Protein AF-A0AAD7F506-F1 (afdb_monomer_lite)

pLDDT: mean 88.26, std 11.54, range [37.53, 98.19]

Sequence (215 aa):
MLFTEAYPLMASRAGFGRPRMIEAAEARATAIHILKRLLTDPSFGAILAPIPIDRMNILRGNFKCCAVNCVLAFFGFADLTPDKVKTRVEELLKDHRYIFPTTAGRLHLEQPFRHGSIRFVIKEEVFSNTSFVTQNIDRFPVRLPEKPTERELPDPMVALGATAVYASLVEYRMTGRRQNIPFTEDAYEDIYRNHIATLEQTRKNARKPHAPHSA

Secondary structure (DSSP, 8-state):
-TTT-SS---S-HHHHHHHHHHHHHHT-GGGHHHHHHHHH-HHHHHHHTHHHHHHHHHHHHHHHHHHHHHHHHHTT-TTS-HHHHHHHHHHHHGGGGGGS-EETTEE-TTSTT--HHHHHHHIIIIISSHHHHHHTGGGSPB--TT-TT-BPPPHHHHHHHHHHHHHHHHHHHTTSS-------HHHHHHHHHHHHHHHHHHHHHHTS-------

Foldseek 3Di:
DLLPALQDPPPDLLVPQLVVQLVVLVVDPVSVVVNVCSVPPVVSSVVRSCVVVVVSLVLLVLLLVLLLVCLCPLQVLPPDDLVRLQVSLVVCLVVVQVQFDADPNDTDPLRGNPRPSLVRSLCVSQVVDVVNCVVCVVSQDDPPPVCSVPGHRRQSSSLSNSLSNNVSSVLSNPGSDGDDDDPDSVVRVVSSVVSSVVVVVSVVVVPDPPPPPDD

Structure (mmCIF, N/CA/C/O backbone):
data_AF-A0AAD7F506-F1
#
_entry.id   AF-A0AAD7F506-F1
#
loop_
_atom_site.group_PDB
_atom_site.id
_atom_site.type_symbol
_atom_site.label_atom_id
_atom_site.label_alt_id
_atom_site.label_comp_id
_atom_site.label_asym_id
_atom_site.label_entity_id
_atom_site.label_seq_id
_atom_site.pdbx_PDB_ins_code
_atom_site.Cartn_x
_atom_site.Cartn_y
_atom_site.Cartn_z
_atom_site.occupancy
_atom_site.B_iso_or_equiv
_atom_site.auth_seq_id
_atom_site.auth_comp_id
_atom_site.auth_asym_id
_atom_site.auth_atom_id
_atom_site.pdbx_PDB_model_num
ATOM 1 N N . MET A 1 1 ? 6.995 -4.506 -9.999 1.00 74.94 1 MET A N 1
ATOM 2 C CA . MET A 1 1 ? 6.576 -3.450 -9.054 1.00 74.94 1 MET A CA 1
ATOM 3 C C . MET A 1 1 ? 5.505 -4.017 -8.136 1.00 74.94 1 MET A C 1
ATOM 5 O O . MET A 1 1 ? 5.891 -4.655 -7.176 1.00 74.94 1 MET A O 1
ATOM 9 N N . LEU A 1 2 ? 4.212 -3.996 -8.484 1.00 80.75 2 LEU A N 1
ATOM 10 C CA . LEU A 1 2 ? 3.141 -4.496 -7.598 1.00 80.75 2 LEU A CA 1
ATOM 11 C C . LEU A 1 2 ? 3.291 -5.963 -7.117 1.00 80.75 2 LEU A C 1
ATOM 13 O O . LEU A 1 2 ? 2.850 -6.302 -6.028 1.00 80.75 2 LEU A O 1
ATOM 17 N N . PHE A 1 3 ? 3.937 -6.825 -7.906 1.00 83.00 3 PHE A N 1
ATOM 18 C CA . PHE A 1 3 ? 4.187 -8.233 -7.559 1.00 83.00 3 PHE A CA 1
ATOM 19 C C . PHE A 1 3 ? 5.511 -8.487 -6.825 1.00 83.00 3 PHE A C 1
ATOM 21 O O . PHE A 1 3 ? 5.718 -9.580 -6.314 1.00 83.00 3 PHE A O 1
ATOM 28 N N . THR A 1 4 ? 6.436 -7.525 -6.840 1.00 81.31 4 THR A N 1
ATOM 29 C CA . THR A 1 4 ? 7.848 -7.754 -6.482 1.00 81.31 4 THR A CA 1
ATOM 30 C C . THR A 1 4 ? 8.337 -6.797 -5.406 1.00 81.31 4 THR A C 1
ATOM 32 O O . THR A 1 4 ? 8.955 -7.229 -4.449 1.00 81.31 4 THR A O 1
ATOM 35 N N . GLU A 1 5 ? 8.081 -5.502 -5.583 1.00 83.75 5 GLU A N 1
ATOM 36 C CA . GLU A 1 5 ? 8.489 -4.440 -4.672 1.00 83.75 5 GLU A CA 1
ATOM 37 C C . GLU A 1 5 ? 7.718 -3.157 -5.018 1.00 83.75 5 GLU A C 1
ATOM 39 O O . GLU A 1 5 ? 7.761 -2.698 -6.170 1.00 83.75 5 GLU A O 1
ATOM 44 N N . ALA A 1 6 ? 7.003 -2.603 -4.037 1.00 83.50 6 ALA A N 1
ATOM 45 C CA . ALA A 1 6 ? 6.259 -1.352 -4.151 1.00 83.50 6 ALA A CA 1
ATOM 46 C C . ALA A 1 6 ? 7.007 -0.153 -3.547 1.00 83.50 6 ALA A C 1
ATOM 48 O O . ALA A 1 6 ? 6.600 0.973 -3.814 1.00 83.50 6 ALA A O 1
ATOM 49 N N . TYR A 1 7 ? 8.081 -0.378 -2.780 1.00 82.44 7 TYR A N 1
ATOM 50 C CA . TYR A 1 7 ? 9.007 0.631 -2.244 1.00 82.44 7 TYR A CA 1
ATOM 51 C C . TYR A 1 7 ? 10.446 0.171 -2.484 1.00 82.44 7 TYR A C 1
ATOM 53 O O . TYR A 1 7 ? 11.013 -0.513 -1.644 1.00 82.44 7 TYR A O 1
ATOM 61 N N . PRO A 1 8 ? 11.040 0.391 -3.666 1.00 77.75 8 PRO A N 1
ATOM 62 C CA . PRO A 1 8 ? 12.416 -0.018 -3.916 1.00 77.75 8 PRO A CA 1
ATOM 63 C C . PRO A 1 8 ? 13.400 0.926 -3.218 1.00 77.75 8 PRO A C 1
ATOM 65 O O . PRO A 1 8 ? 13.260 2.136 -3.320 1.00 77.75 8 PRO A O 1
ATOM 68 N N . LEU A 1 9 ? 14.458 0.389 -2.605 1.00 70.44 9 LEU A N 1
ATOM 69 C CA . LEU A 1 9 ? 15.589 1.214 -2.165 1.00 70.44 9 LEU A CA 1
ATOM 70 C C . LEU A 1 9 ? 16.244 1.850 -3.399 1.00 70.44 9 LEU A C 1
ATOM 72 O O . LEU A 1 9 ? 16.868 1.162 -4.213 1.00 70.44 9 LEU A O 1
ATOM 76 N N . MET A 1 10 ? 16.062 3.159 -3.572 1.00 66.31 10 MET A N 1
ATOM 77 C CA . MET A 1 10 ? 16.539 3.880 -4.750 1.00 66.31 10 MET A CA 1
ATOM 78 C C . MET A 1 10 ? 17.816 4.656 -4.426 1.00 66.31 10 MET A C 1
ATOM 80 O O . MET A 1 10 ? 17.758 5.731 -3.845 1.00 66.31 10 MET A O 1
ATOM 84 N N . ALA A 1 11 ? 18.977 4.177 -4.883 1.00 61.22 11 ALA A N 1
ATOM 85 C CA . ALA A 1 11 ? 20.190 5.006 -4.872 1.00 61.22 11 ALA A CA 1
ATOM 86 C C . ALA A 1 11 ? 20.075 6.194 -5.854 1.00 61.22 11 ALA A C 1
ATOM 88 O O . ALA A 1 11 ? 20.629 7.264 -5.627 1.00 61.22 11 ALA A O 1
ATOM 89 N N . SER A 1 12 ? 19.349 6.011 -6.966 1.00 67.56 12 SER A N 1
ATOM 90 C CA . SER A 1 12 ? 18.937 7.082 -7.880 1.00 67.56 12 SER A CA 1
ATOM 91 C C . SER A 1 12 ? 17.775 6.631 -8.771 1.00 67.56 12 SER A C 1
ATOM 93 O O . SER A 1 12 ? 17.589 5.435 -9.019 1.00 67.56 12 SER A O 1
ATOM 95 N N . ARG A 1 13 ? 17.025 7.593 -9.330 1.00 68.31 13 ARG A N 1
ATOM 96 C CA . ARG A 1 13 ? 15.952 7.315 -10.302 1.00 68.31 13 ARG A CA 1
ATOM 97 C C . ARG A 1 13 ? 16.467 6.551 -11.528 1.00 68.31 13 ARG A C 1
ATOM 99 O O . ARG A 1 13 ? 15.886 5.546 -11.931 1.00 68.31 13 ARG A O 1
ATOM 106 N N . ALA A 1 14 ? 17.598 6.987 -12.085 1.00 68.38 14 ALA A N 1
ATOM 107 C CA . ALA A 1 14 ? 18.233 6.335 -13.228 1.00 68.38 14 ALA A CA 1
ATOM 108 C C . ALA A 1 14 ? 18.692 4.900 -12.910 1.00 68.38 14 ALA A C 1
ATOM 110 O O . ALA A 1 14 ? 18.496 3.999 -13.728 1.00 68.38 14 ALA A O 1
ATOM 111 N N . GLY A 1 15 ? 19.242 4.686 -11.707 1.00 73.69 15 GLY A N 1
ATOM 112 C CA . GLY A 1 15 ? 19.756 3.394 -11.248 1.00 73.69 15 GLY A CA 1
ATOM 113 C C . GLY A 1 15 ? 18.690 2.312 -11.071 1.00 73.69 15 GLY A C 1
ATOM 114 O O . GLY A 1 15 ? 19.005 1.134 -11.172 1.00 73.69 15 GLY A O 1
ATOM 115 N N . PHE A 1 16 ? 17.426 2.688 -10.874 1.00 80.50 16 PHE A N 1
ATOM 116 C CA . PHE A 1 16 ? 16.313 1.736 -10.816 1.00 80.50 16 PHE A CA 1
ATOM 117 C C . PHE A 1 16 ? 15.518 1.673 -12.119 1.00 80.50 16 PHE A C 1
ATOM 119 O O . PHE A 1 16 ? 15.190 0.592 -12.602 1.00 80.50 16 PHE A O 1
ATOM 126 N N . GLY A 1 17 ? 15.193 2.829 -12.699 1.00 84.19 17 GLY A N 1
ATOM 127 C CA . GLY A 1 17 ? 14.270 2.915 -13.824 1.00 84.19 17 GLY A CA 1
ATOM 128 C C . GLY A 1 17 ? 14.791 2.239 -15.086 1.00 84.19 17 GLY A C 1
ATOM 129 O O . GLY A 1 17 ? 14.073 1.458 -15.711 1.00 84.19 17 GLY A O 1
ATOM 130 N N . ARG A 1 18 ? 16.057 2.486 -15.444 1.00 87.06 18 ARG A N 1
ATOM 131 C CA . ARG A 1 18 ? 16.653 1.928 -16.666 1.00 87.06 18 ARG A CA 1
ATOM 132 C C . ARG A 1 18 ? 16.746 0.393 -16.624 1.00 87.06 18 ARG A C 1
ATOM 134 O O . ARG A 1 18 ? 16.274 -0.215 -17.584 1.00 87.06 18 ARG A O 1
ATOM 141 N N . PRO A 1 19 ? 17.250 -0.256 -15.553 1.00 88.19 19 PRO A N 1
ATOM 142 C CA . PRO A 1 19 ? 17.228 -1.718 -15.457 1.00 88.19 19 PRO A CA 1
ATOM 143 C C . PRO A 1 19 ? 15.830 -2.326 -15.607 1.00 88.19 19 PRO A C 1
ATOM 145 O O . PRO A 1 19 ? 15.668 -3.311 -16.318 1.00 88.19 19 PRO A O 1
ATOM 148 N N . ARG A 1 20 ? 14.795 -1.710 -15.017 1.00 87.56 20 ARG A N 1
ATOM 149 C CA . ARG A 1 20 ? 13.408 -2.198 -15.148 1.00 87.56 20 ARG A CA 1
ATOM 150 C C . ARG A 1 20 ? 12.855 -2.066 -16.561 1.00 87.56 20 ARG A C 1
ATOM 152 O O . ARG A 1 20 ? 12.081 -2.914 -16.995 1.00 87.56 20 ARG A O 1
ATOM 159 N N . MET A 1 21 ? 13.246 -1.018 -17.280 1.00 89.81 21 MET A N 1
ATOM 160 C CA . MET A 1 21 ? 12.887 -0.858 -18.690 1.00 89.81 21 MET A CA 1
ATOM 161 C C . MET A 1 21 ? 13.587 -1.895 -19.574 1.00 89.81 21 MET A C 1
ATOM 163 O O . MET A 1 21 ? 12.961 -2.397 -20.503 1.00 89.81 21 MET A O 1
ATOM 167 N N . ILE A 1 22 ? 14.847 -2.233 -19.275 1.00 91.44 22 ILE A N 1
ATOM 168 C CA . ILE A 1 22 ? 15.594 -3.293 -19.970 1.00 91.44 22 ILE A CA 1
ATOM 169 C C . ILE A 1 22 ? 14.912 -4.646 -19.744 1.00 91.44 22 ILE A C 1
ATOM 171 O O . ILE A 1 22 ? 14.508 -5.268 -20.719 1.00 91.44 22 ILE A O 1
ATOM 175 N N . GLU A 1 23 ? 14.663 -5.025 -18.486 1.00 89.69 23 GLU A N 1
ATOM 176 C CA . GLU A 1 23 ? 13.965 -6.269 -18.114 1.00 89.69 23 GLU A CA 1
ATOM 177 C C . GLU A 1 23 ? 12.611 -6.395 -18.844 1.00 89.69 23 GLU A C 1
ATOM 179 O O . GLU A 1 23 ? 12.273 -7.429 -19.422 1.00 89.69 23 GLU A O 1
ATOM 184 N N . ALA A 1 24 ? 11.836 -5.306 -18.887 1.00 89.06 24 ALA A N 1
ATOM 185 C CA . ALA A 1 24 ? 10.547 -5.284 -19.574 1.00 89.06 24 ALA A CA 1
ATOM 186 C C . ALA A 1 24 ? 10.658 -5.363 -21.109 1.00 89.06 24 ALA A C 1
ATOM 188 O O . ALA A 1 24 ? 9.728 -5.849 -21.759 1.00 89.06 24 ALA A O 1
ATOM 189 N N . ALA A 1 25 ? 11.740 -4.846 -21.696 1.00 92.19 25 ALA A N 1
ATOM 190 C CA . ALA A 1 25 ? 11.985 -4.908 -23.133 1.00 92.19 25 ALA A CA 1
ATOM 191 C C . ALA A 1 25 ? 12.520 -6.286 -23.557 1.00 92.19 25 ALA A C 1
ATOM 193 O O . ALA A 1 25 ? 12.099 -6.798 -24.588 1.00 92.19 25 ALA A O 1
ATOM 194 N N . GLU A 1 26 ? 13.371 -6.918 -22.747 1.00 92.81 26 GLU A N 1
ATOM 195 C CA . GLU A 1 26 ? 13.858 -8.291 -22.959 1.00 92.81 26 GLU A CA 1
ATOM 196 C C . GLU A 1 26 ? 12.713 -9.307 -22.963 1.00 92.81 26 GLU A C 1
ATOM 198 O O . GLU A 1 26 ? 12.678 -10.207 -23.799 1.00 92.81 26 GLU A O 1
ATOM 203 N N . ALA A 1 27 ? 11.717 -9.110 -22.098 1.00 88.38 27 ALA A N 1
ATOM 204 C CA . ALA A 1 27 ? 10.526 -9.955 -22.040 1.00 88.38 27 ALA A CA 1
ATOM 205 C C . ALA A 1 27 ? 9.582 -9.809 -23.257 1.00 88.38 27 ALA A C 1
ATOM 207 O O . ALA A 1 27 ? 8.547 -10.474 -23.314 1.00 88.38 27 ALA A O 1
ATOM 208 N N . ARG A 1 28 ? 9.877 -8.921 -24.220 1.00 89.12 28 ARG A N 1
ATOM 209 C CA . ARG A 1 28 ? 9.002 -8.616 -25.362 1.00 89.12 28 ARG A CA 1
ATOM 210 C C . ARG A 1 28 ? 9.775 -8.651 -26.674 1.00 89.12 28 ARG A C 1
ATOM 212 O O . ARG A 1 28 ? 10.466 -7.698 -27.018 1.00 89.12 28 ARG A O 1
ATOM 219 N N . ALA A 1 29 ? 9.549 -9.690 -27.477 1.00 87.19 29 ALA A N 1
ATOM 220 C CA . ALA A 1 29 ? 10.200 -9.853 -28.783 1.00 87.19 29 ALA A CA 1
ATOM 221 C C . ALA A 1 29 ? 10.039 -8.629 -29.714 1.00 87.19 29 ALA A C 1
ATOM 223 O O . ALA A 1 29 ? 10.943 -8.288 -30.472 1.00 87.19 29 ALA A O 1
ATOM 224 N N . THR A 1 30 ? 8.913 -7.916 -29.622 1.00 93.31 30 THR A N 1
ATOM 225 C CA . THR A 1 30 ? 8.626 -6.716 -30.425 1.00 93.31 30 THR A CA 1
ATOM 226 C C . THR A 1 30 ? 9.392 -5.465 -29.980 1.00 93.31 30 THR A C 1
ATOM 228 O O . THR A 1 30 ? 9.431 -4.478 -30.711 1.00 93.31 30 THR A O 1
ATOM 231 N N . ALA A 1 31 ? 10.027 -5.476 -28.805 1.00 92.88 31 ALA A N 1
ATOM 232 C CA . ALA A 1 31 ? 10.715 -4.320 -28.234 1.00 92.88 31 ALA A CA 1
ATOM 233 C C . ALA A 1 31 ? 12.216 -4.259 -28.580 1.00 92.88 31 ALA A C 1
ATOM 235 O O . ALA A 1 31 ? 12.941 -3.460 -27.987 1.00 92.88 31 ALA A O 1
ATOM 236 N N . ILE A 1 32 ? 12.698 -5.046 -29.550 1.00 94.56 32 ILE A N 1
ATOM 237 C CA . ILE A 1 32 ? 14.134 -5.186 -29.860 1.00 94.56 32 ILE A CA 1
ATOM 238 C C . ILE A 1 32 ? 14.847 -3.852 -30.144 1.00 94.56 32 ILE A C 1
ATOM 240 O O . ILE A 1 32 ? 15.966 -3.628 -29.681 1.00 94.56 32 ILE A O 1
ATOM 244 N N . HIS A 1 33 ? 14.194 -2.918 -30.842 1.00 94.88 33 HIS A N 1
ATOM 245 C CA . HIS A 1 33 ? 14.767 -1.595 -31.116 1.00 94.88 33 HIS A CA 1
ATOM 246 C C . HIS A 1 33 ? 14.840 -0.717 -29.862 1.00 94.88 33 HIS A C 1
ATOM 248 O O . HIS A 1 33 ? 15.806 0.026 -29.685 1.00 94.88 33 HIS A O 1
ATOM 254 N N . ILE A 1 34 ? 13.843 -0.825 -28.978 1.00 94.06 34 ILE A N 1
ATOM 255 C CA . ILE A 1 34 ? 13.824 -0.124 -27.691 1.00 94.06 34 ILE A CA 1
ATOM 256 C C . ILE A 1 34 ? 14.937 -0.679 -26.804 1.00 94.06 34 ILE A C 1
ATOM 258 O O . ILE A 1 34 ? 15.713 0.102 -26.260 1.00 94.06 34 ILE A O 1
ATOM 262 N N . LEU A 1 35 ? 15.064 -2.007 -26.719 1.00 95.12 35 LEU A N 1
ATOM 263 C CA . LEU A 1 35 ? 16.124 -2.676 -25.969 1.00 95.12 35 LEU A CA 1
ATOM 264 C C . LEU A 1 35 ? 17.507 -2.234 -26.453 1.00 95.12 35 LEU A C 1
ATOM 266 O O . LEU A 1 35 ? 18.326 -1.797 -25.647 1.00 95.12 35 LEU A O 1
ATOM 270 N N . LYS A 1 36 ? 17.740 -2.252 -27.773 1.00 95.50 36 LYS A N 1
ATOM 271 C CA . LYS A 1 36 ? 19.001 -1.784 -28.363 1.00 95.50 36 LYS A CA 1
ATOM 272 C C . LYS A 1 36 ? 19.335 -0.366 -27.900 1.00 95.50 36 LYS A C 1
ATOM 274 O O . LYS A 1 36 ? 20.431 -0.139 -27.399 1.00 95.50 36 LYS A O 1
ATOM 279 N N . ARG A 1 37 ? 18.388 0.574 -27.995 1.00 95.69 37 ARG A N 1
ATOM 280 C CA . ARG A 1 37 ? 18.612 1.960 -27.553 1.00 95.69 37 ARG A CA 1
ATOM 281 C C . ARG A 1 37 ? 18.814 2.079 -26.045 1.00 95.69 37 ARG A C 1
ATOM 283 O O . ARG A 1 37 ? 19.698 2.812 -25.625 1.00 95.69 37 ARG A O 1
ATOM 290 N N . LEU A 1 38 ? 18.057 1.349 -25.227 1.00 93.56 38 LEU A N 1
ATOM 291 C CA . LEU A 1 38 ? 18.245 1.343 -23.771 1.00 93.56 38 LEU A CA 1
ATOM 292 C C . LEU A 1 38 ? 19.654 0.884 -23.371 1.00 93.56 38 LEU A C 1
ATOM 294 O O . LEU A 1 38 ? 20.179 1.363 -22.364 1.00 93.56 38 LEU A O 1
ATOM 298 N N . LEU A 1 39 ? 20.265 -0.017 -24.145 1.00 92.69 39 LEU A N 1
ATOM 299 C CA . LEU A 1 39 ? 21.617 -0.522 -23.910 1.00 92.69 39 LEU A CA 1
ATOM 300 C C . LEU A 1 39 ? 22.703 0.417 -24.455 1.00 92.69 39 LEU A C 1
ATOM 302 O O . LEU A 1 39 ? 23.684 0.652 -23.752 1.00 92.69 39 LEU A O 1
ATOM 306 N N . THR A 1 40 ? 22.527 0.979 -25.657 1.00 95.31 40 THR A N 1
ATOM 307 C CA . THR A 1 40 ? 23.595 1.710 -26.368 1.00 95.31 40 THR A CA 1
ATOM 308 C C . THR A 1 40 ? 23.508 3.236 -26.304 1.00 95.31 40 THR A C 1
ATOM 310 O O . THR A 1 40 ? 24.489 3.896 -26.623 1.00 95.31 40 THR A O 1
ATOM 313 N N . ASP A 1 41 ? 22.361 3.813 -25.940 1.00 94.25 41 ASP A N 1
ATOM 314 C CA . ASP A 1 41 ? 22.120 5.264 -25.894 1.00 94.25 41 ASP A CA 1
ATOM 315 C C . ASP A 1 41 ? 21.821 5.698 -24.442 1.00 94.25 41 ASP A C 1
ATOM 317 O O . ASP A 1 41 ? 20.681 5.584 -23.969 1.00 94.25 41 ASP A O 1
ATOM 321 N N . PRO A 1 42 ? 22.836 6.185 -23.694 1.00 88.06 42 PRO A N 1
ATOM 322 C CA . PRO A 1 42 ? 22.663 6.602 -22.303 1.00 88.06 42 PRO A CA 1
ATOM 323 C C . PRO A 1 42 ? 21.637 7.724 -22.128 1.00 88.06 42 PRO A C 1
ATOM 325 O O . PRO A 1 42 ? 20.926 7.744 -21.123 1.00 88.06 42 PRO A O 1
ATOM 328 N N . SER A 1 43 ? 21.527 8.631 -23.105 1.00 91.50 43 SER A N 1
ATOM 329 C CA . SER A 1 43 ? 20.589 9.757 -23.055 1.00 91.50 43 SER A CA 1
ATOM 330 C C . SER A 1 43 ? 19.142 9.274 -23.149 1.00 91.50 43 SER A C 1
ATOM 332 O O . SER A 1 43 ? 18.295 9.672 -22.349 1.00 91.50 43 SER A O 1
ATOM 334 N N . PHE A 1 44 ? 18.879 8.320 -24.044 1.00 92.38 44 PHE A N 1
ATOM 335 C CA . PHE A 1 44 ? 17.575 7.681 -24.169 1.00 92.38 44 PHE A CA 1
ATOM 336 C C . PHE A 1 44 ? 17.185 6.940 -22.889 1.00 92.38 44 PHE A C 1
ATOM 338 O O . PHE A 1 44 ? 16.071 7.102 -22.391 1.00 92.38 44 PHE A O 1
ATOM 345 N N . GLY A 1 45 ? 18.117 6.177 -22.309 1.00 88.19 45 GLY A N 1
ATOM 346 C CA . GLY A 1 45 ? 17.902 5.508 -21.026 1.00 88.19 45 GLY A CA 1
ATOM 347 C C . GLY A 1 45 ? 17.599 6.487 -19.886 1.00 88.19 45 GLY A C 1
ATOM 348 O O . GLY A 1 45 ? 16.689 6.235 -19.099 1.00 88.19 45 GLY A O 1
ATOM 349 N N . ALA A 1 46 ? 18.316 7.612 -19.816 1.00 87.94 46 ALA A N 1
ATOM 350 C CA . ALA A 1 46 ? 18.117 8.634 -18.791 1.00 87.94 46 ALA A CA 1
ATOM 351 C C . ALA A 1 46 ? 16.745 9.322 -18.897 1.00 87.94 46 ALA A C 1
ATOM 353 O O . ALA A 1 46 ? 16.092 9.518 -17.874 1.00 87.94 46 ALA A O 1
ATOM 354 N N . ILE A 1 47 ? 16.282 9.626 -20.116 1.00 90.69 47 ILE A N 1
ATOM 355 C CA . ILE A 1 47 ? 14.969 10.248 -20.364 1.00 90.69 47 ILE A CA 1
ATOM 356 C C . ILE A 1 47 ? 13.820 9.319 -19.955 1.00 90.69 47 ILE A C 1
ATOM 358 O O . ILE A 1 47 ? 12.815 9.782 -19.420 1.00 90.69 47 ILE A O 1
ATOM 362 N N . LEU A 1 48 ? 13.951 8.011 -20.192 1.00 90.69 48 LEU A N 1
ATOM 363 C CA . LEU A 1 48 ? 12.880 7.049 -19.911 1.00 90.69 48 LEU A CA 1
ATOM 364 C C . LEU A 1 48 ? 12.909 6.484 -18.488 1.00 90.69 48 LEU A C 1
ATOM 366 O O . LEU A 1 48 ? 11.892 5.972 -18.019 1.00 90.69 48 LEU A O 1
ATOM 370 N N . ALA A 1 49 ? 14.041 6.564 -17.786 1.00 87.62 49 ALA A N 1
ATOM 371 C CA . ALA A 1 49 ? 14.181 6.012 -16.441 1.00 87.62 49 ALA A CA 1
ATOM 372 C C . ALA A 1 49 ? 13.154 6.528 -15.406 1.00 87.62 49 ALA A C 1
ATOM 374 O O . ALA A 1 49 ? 12.782 5.748 -14.530 1.00 87.62 49 ALA A O 1
ATOM 375 N N . PRO A 1 50 ? 12.642 7.772 -15.465 1.00 89.31 50 PRO A N 1
ATOM 376 C CA . PRO A 1 50 ? 11.577 8.206 -14.563 1.00 89.31 50 PRO A CA 1
ATOM 377 C C . PRO A 1 50 ? 10.251 7.454 -14.751 1.00 89.31 50 PRO A C 1
ATOM 379 O O . PRO A 1 50 ? 9.524 7.270 -13.781 1.00 89.31 50 PRO A O 1
ATOM 382 N N . ILE A 1 51 ? 9.948 6.945 -15.953 1.00 90.38 51 ILE A N 1
ATOM 383 C CA . ILE A 1 51 ? 8.617 6.406 -16.287 1.00 90.38 51 ILE A CA 1
ATOM 384 C C . ILE A 1 51 ? 8.173 5.268 -15.346 1.00 90.38 51 ILE A C 1
ATOM 386 O O . ILE A 1 51 ? 7.055 5.343 -14.828 1.00 90.38 51 ILE A O 1
ATOM 390 N N . PRO A 1 52 ? 8.978 4.217 -15.073 1.00 87.56 52 PRO A N 1
ATOM 391 C CA . PRO A 1 52 ? 8.592 3.187 -14.105 1.00 87.56 52 PRO A CA 1
ATOM 392 C C . PRO A 1 52 ? 8.319 3.735 -12.701 1.00 87.56 52 PRO A C 1
ATOM 394 O O . PRO A 1 52 ? 7.433 3.238 -12.011 1.00 87.56 52 PRO A O 1
ATOM 397 N N . ILE A 1 53 ? 9.058 4.763 -12.288 1.00 85.88 53 ILE A N 1
ATOM 398 C CA . ILE A 1 53 ? 8.952 5.378 -10.961 1.00 85.88 53 ILE A CA 1
ATOM 399 C C . ILE A 1 53 ? 7.658 6.174 -10.869 1.00 85.88 53 ILE A C 1
ATOM 401 O O . ILE A 1 53 ? 6.880 5.983 -9.940 1.00 85.88 53 ILE A O 1
ATOM 405 N N . ASP A 1 54 ? 7.376 6.995 -11.876 1.00 88.50 54 ASP A N 1
ATOM 406 C CA . ASP A 1 54 ? 6.140 7.770 -11.948 1.00 88.50 54 ASP A CA 1
ATOM 407 C C . ASP A 1 54 ? 4.922 6.840 -11.982 1.00 88.50 54 ASP A C 1
ATOM 409 O O . ASP A 1 54 ? 3.939 7.060 -11.277 1.00 88.50 54 ASP A O 1
ATOM 413 N N . ARG A 1 55 ? 5.013 5.722 -12.717 1.00 88.81 55 ARG A N 1
ATOM 414 C CA . ARG A 1 55 ? 3.987 4.669 -12.696 1.00 88.81 55 ARG A CA 1
ATOM 415 C C . ARG A 1 55 ? 3.812 4.040 -11.316 1.00 88.81 55 ARG A C 1
ATOM 417 O O . ARG A 1 55 ? 2.681 3.738 -10.941 1.00 88.81 55 ARG A O 1
ATOM 424 N N . MET A 1 56 ? 4.891 3.840 -10.563 1.00 88.44 56 MET A N 1
ATOM 425 C CA . MET A 1 56 ? 4.820 3.340 -9.190 1.00 88.44 56 MET A CA 1
ATOM 426 C C . MET A 1 56 ? 4.161 4.354 -8.251 1.00 88.44 56 MET A C 1
ATOM 428 O O . MET A 1 56 ? 3.323 3.972 -7.440 1.00 88.44 56 MET A O 1
ATOM 432 N N . ASN A 1 57 ? 4.474 5.641 -8.397 1.00 88.88 57 ASN A N 1
ATOM 433 C CA . ASN A 1 57 ? 3.851 6.709 -7.619 1.00 88.88 57 ASN A CA 1
ATOM 434 C C . ASN A 1 57 ? 2.352 6.828 -7.907 1.00 88.88 57 ASN A C 1
ATOM 436 O O . ASN A 1 57 ? 1.565 6.934 -6.970 1.00 88.88 57 ASN A O 1
ATOM 440 N N . ILE A 1 58 ? 1.945 6.725 -9.176 1.00 91.31 58 ILE A N 1
ATOM 441 C CA . ILE A 1 58 ? 0.525 6.664 -9.559 1.00 91.31 58 ILE A CA 1
ATOM 442 C C . ILE A 1 58 ? -0.152 5.465 -8.890 1.00 91.31 58 ILE A C 1
ATOM 444 O O . ILE A 1 58 ? -1.199 5.616 -8.272 1.00 91.31 58 ILE A O 1
ATOM 448 N N . LEU A 1 59 ? 0.466 4.284 -8.954 1.00 91.00 59 LEU A N 1
ATOM 449 C CA . LEU A 1 59 ? -0.071 3.073 -8.334 1.00 91.00 59 LEU A CA 1
ATOM 450 C C . LEU A 1 59 ? -0.255 3.230 -6.814 1.00 91.00 59 LEU A C 1
ATOM 452 O O . LEU A 1 59 ? -1.321 2.914 -6.292 1.00 91.00 59 LEU A O 1
ATOM 456 N N . ARG A 1 60 ? 0.758 3.747 -6.106 1.00 93.56 60 ARG A N 1
ATOM 457 C CA . ARG A 1 60 ? 0.671 4.067 -4.669 1.00 93.56 60 ARG A CA 1
ATOM 458 C C . ARG A 1 60 ? -0.470 5.058 -4.401 1.00 93.56 60 ARG A C 1
ATOM 460 O O . ARG A 1 60 ? -1.260 4.853 -3.481 1.00 93.56 60 ARG A O 1
ATOM 467 N N . GLY A 1 61 ? -0.572 6.098 -5.229 1.00 93.50 61 GLY A N 1
ATOM 468 C CA . GLY A 1 61 ? -1.624 7.110 -5.165 1.00 93.50 61 GLY A CA 1
ATOM 469 C C . GLY A 1 61 ? -3.027 6.522 -5.303 1.00 93.50 61 GLY A C 1
ATOM 470 O O . GLY A 1 61 ? -3.892 6.842 -4.494 1.00 93.50 61 GLY A O 1
ATOM 471 N N . ASN A 1 62 ? -3.243 5.605 -6.246 1.00 94.12 62 ASN A N 1
ATOM 472 C CA . ASN A 1 62 ? -4.552 4.984 -6.443 1.00 94.12 62 ASN A CA 1
ATOM 473 C C . ASN A 1 62 ? -4.977 4.141 -5.226 1.00 94.12 62 ASN A C 1
ATOM 475 O O . ASN A 1 62 ? -6.053 4.355 -4.666 1.00 94.12 62 ASN A O 1
ATOM 479 N N . PHE A 1 63 ? -4.078 3.289 -4.711 1.00 96.00 63 PHE A N 1
ATOM 480 C CA . PHE A 1 63 ? -4.302 2.540 -3.464 1.00 96.00 63 PHE A CA 1
ATOM 481 C C . PHE A 1 63 ? -4.687 3.460 -2.303 1.00 96.00 63 PHE A C 1
ATOM 483 O O . PHE A 1 63 ? -5.625 3.180 -1.551 1.00 96.00 63 PHE A O 1
ATOM 490 N N . LYS A 1 64 ? -3.984 4.586 -2.173 1.00 96.19 64 LYS A N 1
ATOM 491 C CA . LYS A 1 64 ? -4.269 5.610 -1.172 1.00 96.19 64 LYS A CA 1
ATOM 492 C C . LYS A 1 64 ? -5.642 6.257 -1.376 1.00 96.19 64 LYS A C 1
ATOM 494 O O . LYS A 1 64 ? -6.381 6.387 -0.400 1.00 96.19 64 LYS A O 1
ATOM 499 N N . CYS A 1 65 ? -6.014 6.610 -2.605 1.00 95.25 65 CYS A N 1
ATOM 500 C CA . CYS A 1 65 ? -7.339 7.140 -2.933 1.00 95.25 65 CYS A CA 1
ATOM 501 C C . CYS A 1 65 ? -8.455 6.159 -2.544 1.00 95.25 65 CYS A C 1
ATOM 503 O O . CYS A 1 65 ? -9.399 6.556 -1.859 1.00 95.25 65 CYS A O 1
ATOM 505 N N . CYS A 1 66 ? -8.322 4.873 -2.885 1.00 95.75 66 CYS A N 1
ATOM 506 C CA . CYS A 1 66 ? -9.271 3.844 -2.457 1.00 95.75 66 CYS A CA 1
ATOM 507 C C . CYS A 1 66 ? -9.350 3.723 -0.930 1.00 95.75 66 CYS A C 1
ATOM 509 O O . CYS A 1 66 ? -10.445 3.653 -0.368 1.00 95.75 66 CYS A O 1
ATOM 511 N N . ALA A 1 67 ? -8.206 3.751 -0.241 1.00 97.12 67 ALA A N 1
ATOM 512 C CA . ALA A 1 67 ? -8.165 3.659 1.213 1.00 97.12 67 ALA A CA 1
ATOM 513 C C . ALA A 1 67 ? -8.887 4.834 1.887 1.00 97.12 67 ALA A C 1
ATOM 515 O O . ALA A 1 67 ? -9.678 4.620 2.805 1.00 97.12 67 ALA A O 1
ATOM 516 N N . VAL A 1 68 ? -8.659 6.068 1.423 1.00 95.06 68 VAL A N 1
ATOM 517 C CA . VAL A 1 68 ? -9.349 7.270 1.929 1.00 95.06 68 VAL A CA 1
ATOM 518 C C . VAL A 1 68 ? -10.869 7.093 1.883 1.00 95.06 68 VAL A C 1
ATOM 520 O O . VAL A 1 68 ? -11.556 7.434 2.845 1.00 95.06 68 VAL A O 1
ATOM 523 N N . ASN A 1 69 ? -11.387 6.511 0.801 1.00 90.50 69 ASN A N 1
ATOM 524 C CA . AS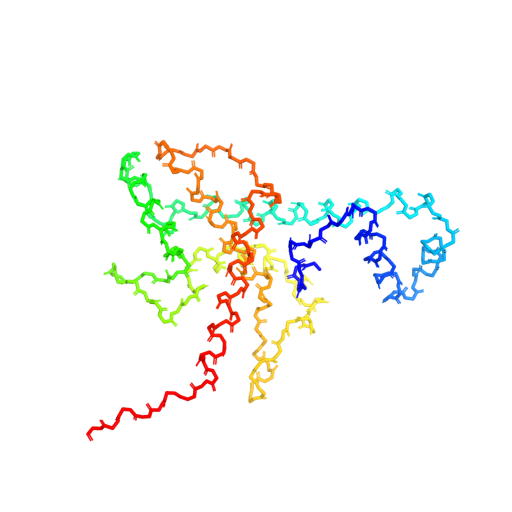N A 1 69 ? -12.825 6.348 0.599 1.00 90.50 69 ASN A CA 1
ATOM 525 C C . ASN A 1 69 ? -13.455 5.295 1.521 1.00 90.50 69 ASN A C 1
ATOM 527 O O . ASN A 1 69 ? -14.660 5.343 1.760 1.00 90.50 69 ASN A O 1
ATOM 531 N N . CYS A 1 70 ? -12.672 4.353 2.058 1.00 93.25 70 CYS A N 1
ATOM 532 C CA . CYS A 1 70 ? -13.216 3.247 2.844 1.00 93.25 70 CYS A CA 1
ATOM 533 C C . CYS A 1 70 ? -12.952 3.349 4.355 1.00 93.25 70 CYS A C 1
ATOM 535 O O . CYS A 1 70 ? -13.699 2.754 5.134 1.00 93.25 70 CYS A O 1
ATOM 537 N N . VAL A 1 71 ? -11.917 4.079 4.805 1.00 94.25 71 VAL A N 1
ATOM 538 C CA . VAL A 1 71 ? -11.538 4.111 6.236 1.00 94.25 71 VAL A CA 1
ATOM 539 C C . VAL A 1 71 ? -12.651 4.636 7.145 1.00 94.25 71 VAL A C 1
ATOM 541 O O . VAL A 1 71 ? -12.858 4.072 8.216 1.00 94.25 71 VAL A O 1
ATOM 544 N N . LEU A 1 72 ? -13.416 5.642 6.707 1.00 91.81 72 LEU A N 1
ATOM 545 C CA . LEU A 1 72 ? -14.544 6.182 7.478 1.00 91.81 72 LEU A CA 1
ATOM 546 C C . LEU A 1 72 ? -15.572 5.095 7.821 1.00 91.81 72 LEU A C 1
ATOM 548 O O . LEU A 1 72 ? -15.991 4.982 8.972 1.00 91.81 72 LEU A O 1
ATOM 552 N N . ALA A 1 73 ? -15.948 4.286 6.827 1.00 92.44 73 ALA A N 1
ATOM 553 C CA . ALA A 1 73 ? -16.953 3.241 6.973 1.00 92.44 73 ALA A CA 1
ATOM 554 C C . ALA A 1 73 ? -16.414 2.041 7.763 1.00 92.44 73 ALA A C 1
ATOM 556 O O . ALA A 1 73 ? -17.036 1.605 8.728 1.00 92.44 73 ALA A O 1
ATOM 557 N N . PHE A 1 74 ? -15.234 1.528 7.401 1.00 94.81 74 PHE A N 1
ATOM 558 C CA . PHE A 1 74 ? -14.684 0.325 8.034 1.00 94.81 74 PHE A CA 1
ATOM 559 C C . PHE A 1 74 ? -14.274 0.524 9.495 1.00 94.81 74 PHE A C 1
ATOM 561 O O . PHE A 1 74 ? -14.291 -0.440 10.257 1.00 94.81 74 PHE A O 1
ATOM 568 N N . PHE A 1 75 ? -13.906 1.744 9.890 1.00 93.56 75 PHE A N 1
ATOM 569 C CA . PHE A 1 75 ? -13.505 2.046 11.265 1.00 93.56 75 PHE A CA 1
ATOM 570 C C . PHE A 1 75 ? -14.572 2.805 12.067 1.00 93.56 75 PHE A C 1
ATOM 572 O O . PHE A 1 75 ? -14.331 3.125 13.231 1.00 93.56 75 PHE A O 1
ATOM 579 N N . GLY A 1 76 ? -15.756 3.034 11.481 1.00 90.75 76 GLY A N 1
ATOM 580 C CA . GLY A 1 76 ? -16.925 3.576 12.178 1.00 90.75 76 G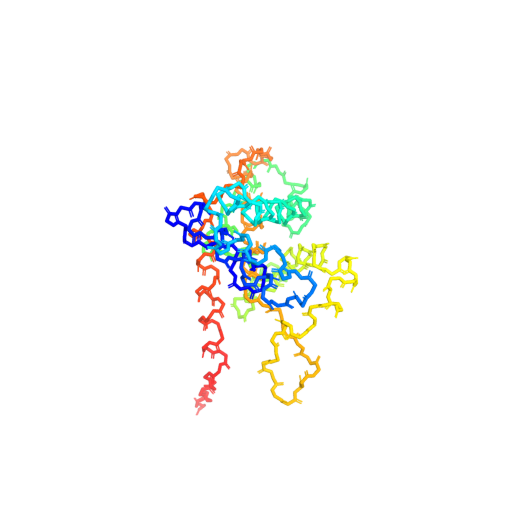LY A CA 1
ATOM 581 C C . GLY A 1 76 ? -16.764 5.029 12.618 1.00 90.75 76 GLY A C 1
ATOM 582 O O . GLY A 1 76 ? -17.139 5.375 13.732 1.00 90.75 76 GLY A O 1
ATOM 583 N N . PHE A 1 77 ? -16.174 5.879 11.776 1.00 91.50 77 PHE A N 1
ATOM 584 C CA . PHE A 1 77 ? -15.905 7.281 12.122 1.00 91.50 77 PHE A CA 1
ATOM 585 C C . PHE A 1 77 ? -17.106 8.211 11.913 1.00 91.50 77 PHE A C 1
ATOM 587 O O . PHE A 1 77 ? -17.098 9.313 12.452 1.00 91.50 77 PHE A O 1
ATOM 594 N N . ALA A 1 78 ? -18.114 7.794 11.137 1.00 86.44 78 ALA A N 1
ATOM 595 C CA . ALA A 1 78 ? -19.217 8.656 10.699 1.00 86.44 78 ALA A CA 1
ATOM 596 C C . ALA A 1 78 ? -19.998 9.299 11.860 1.00 86.44 78 ALA A C 1
ATOM 598 O O . ALA A 1 78 ? -20.297 10.488 11.802 1.00 86.44 78 ALA A O 1
ATOM 599 N N . ASP A 1 79 ? -20.249 8.541 12.930 1.00 89.00 79 ASP A N 1
ATOM 600 C CA . ASP A 1 79 ? -21.065 8.982 14.071 1.00 89.00 79 ASP A CA 1
ATOM 601 C C . ASP A 1 79 ? -20.222 9.454 15.271 1.00 89.00 79 ASP A C 1
ATOM 603 O O . ASP A 1 79 ? -20.728 9.653 16.379 1.00 89.00 79 ASP A O 1
ATOM 607 N N . LEU A 1 80 ? -18.907 9.602 15.085 1.00 93.94 80 LEU A N 1
ATOM 608 C CA . LEU A 1 80 ? -17.985 9.982 16.149 1.00 93.94 80 LEU A CA 1
ATOM 609 C C . LEU A 1 80 ? -17.690 11.481 16.124 1.00 93.94 80 LEU A C 1
ATOM 611 O O . LEU A 1 80 ? -17.510 12.100 15.077 1.00 93.94 80 LEU A O 1
ATOM 615 N N . THR A 1 81 ? -17.560 12.068 17.315 1.00 96.38 81 THR A N 1
ATOM 616 C CA . THR A 1 81 ? -16.989 13.411 17.445 1.00 96.38 81 THR A CA 1
ATOM 617 C C . THR A 1 81 ? -15.512 13.390 17.033 1.00 96.38 81 THR A C 1
ATOM 619 O O . THR A 1 81 ? -14.860 12.351 17.178 1.00 96.38 81 THR A O 1
ATOM 622 N N . PRO A 1 82 ? -14.936 14.520 16.579 1.00 96.25 82 PRO A N 1
ATOM 623 C CA . PRO A 1 82 ? -13.525 14.573 16.196 1.00 96.25 82 PRO A CA 1
ATOM 624 C C . PRO A 1 82 ? -12.577 14.023 17.273 1.00 96.25 82 PRO A C 1
ATOM 626 O O . PRO A 1 82 ? -11.696 13.229 16.960 1.00 96.25 82 PRO A O 1
ATOM 629 N N . ASP A 1 83 ? -12.805 14.335 18.550 1.00 96.94 83 ASP A N 1
ATOM 630 C CA . ASP A 1 83 ? -11.970 13.813 19.641 1.00 96.94 83 ASP A CA 1
ATOM 631 C C . ASP A 1 83 ? -12.041 12.285 19.760 1.00 96.94 83 ASP A C 1
ATOM 633 O O . ASP A 1 83 ? -11.014 11.627 19.911 1.00 96.94 83 ASP A O 1
ATOM 637 N N . LYS A 1 84 ? -13.234 11.694 19.598 1.00 96.69 84 LYS A N 1
ATOM 638 C CA . LYS A 1 84 ? -13.394 10.232 19.578 1.00 96.69 84 LYS A CA 1
ATOM 639 C C . LYS A 1 84 ? -12.720 9.603 18.361 1.00 96.69 84 LYS A C 1
ATOM 641 O O . LYS A 1 84 ? -12.139 8.527 18.488 1.00 96.69 84 LYS A O 1
ATOM 646 N N . VAL A 1 85 ? -12.756 10.266 17.201 1.00 97.19 85 VAL A N 1
ATOM 647 C CA . VAL A 1 85 ? -12.022 9.819 16.007 1.00 97.19 85 VAL A CA 1
ATOM 648 C C . VAL A 1 85 ? -10.518 9.819 16.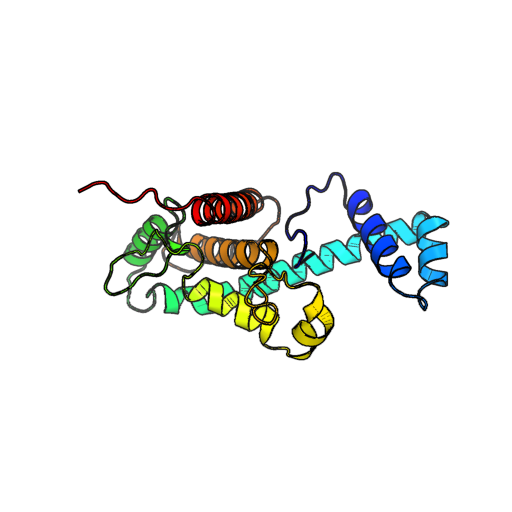275 1.00 97.19 85 VAL A C 1
ATOM 650 O O . VAL A 1 85 ? -9.863 8.832 15.951 1.00 97.19 85 VAL A O 1
ATOM 653 N N . LYS A 1 86 ? -9.965 10.862 16.910 1.00 96.81 86 LYS A N 1
ATOM 654 C CA . LYS A 1 86 ? -8.533 10.915 17.261 1.00 96.81 86 LYS A CA 1
ATOM 655 C C . LYS A 1 86 ? -8.127 9.740 18.138 1.00 96.81 86 LYS A C 1
ATOM 657 O O . LYS A 1 86 ? -7.233 8.991 17.755 1.00 96.81 86 LYS A O 1
ATOM 662 N N . THR A 1 87 ? -8.830 9.540 19.254 1.00 96.50 87 THR A N 1
ATOM 663 C CA . THR A 1 87 ? -8.565 8.423 20.171 1.00 96.50 87 THR A CA 1
ATOM 664 C C . THR A 1 87 ? -8.632 7.093 19.433 1.00 96.50 87 THR A C 1
ATOM 666 O O . THR A 1 87 ? -7.734 6.261 19.545 1.00 96.50 87 THR A O 1
ATOM 669 N N . ARG A 1 88 ? -9.663 6.907 18.601 1.00 95.62 88 ARG A N 1
ATOM 670 C CA . ARG A 1 88 ? -9.836 5.672 17.840 1.00 95.62 88 ARG A CA 1
ATOM 671 C C . ARG A 1 88 ? -8.712 5.441 16.832 1.00 95.62 88 ARG A C 1
ATOM 673 O O . ARG A 1 88 ? -8.238 4.319 16.692 1.00 95.62 88 ARG A O 1
ATOM 680 N N . VAL A 1 89 ? -8.282 6.481 16.126 1.00 97.19 89 VAL A N 1
ATOM 681 C CA . VAL A 1 89 ? -7.165 6.415 15.176 1.00 97.19 89 VAL A CA 1
ATOM 682 C C . VAL A 1 89 ? -5.867 6.071 15.897 1.00 97.19 89 VAL A C 1
ATOM 684 O O . VAL A 1 89 ? -5.136 5.202 15.434 1.00 97.19 89 VAL A O 1
ATOM 687 N N . GLU A 1 90 ? -5.586 6.686 17.044 1.00 97.00 90 GLU A N 1
ATOM 688 C CA . GLU A 1 90 ? -4.398 6.367 17.841 1.00 97.00 90 GLU A CA 1
ATOM 689 C C . GLU A 1 90 ? -4.399 4.906 18.307 1.00 97.00 90 GLU A C 1
ATOM 691 O O . GLU A 1 90 ? -3.386 4.223 18.167 1.00 97.00 90 GLU A O 1
ATOM 696 N N . GLU A 1 91 ? -5.543 4.388 18.764 1.00 95.44 91 GLU A N 1
ATOM 697 C CA . GLU A 1 91 ? -5.702 2.971 19.112 1.00 95.44 91 GLU A CA 1
ATOM 698 C C . GLU A 1 91 ? -5.457 2.032 17.928 1.00 95.44 91 GLU A C 1
ATOM 700 O O . GLU A 1 91 ? -4.882 0.960 18.107 1.00 95.44 91 GLU A O 1
ATOM 705 N N . LEU A 1 92 ? -5.932 2.402 16.736 1.00 96.56 92 LEU A N 1
ATOM 706 C CA . LEU A 1 92 ? -5.800 1.607 15.516 1.00 96.56 92 LEU A CA 1
ATOM 707 C C . LEU A 1 92 ? -4.363 1.601 14.983 1.00 96.56 92 LEU A C 1
ATOM 709 O O . LEU A 1 92 ? -3.898 0.575 14.485 1.00 96.56 92 LEU A O 1
ATOM 713 N N . LEU A 1 93 ? -3.675 2.741 15.063 1.00 96.81 93 LEU A N 1
ATOM 714 C CA . LEU A 1 93 ? -2.290 2.892 14.618 1.00 96.81 93 LEU A CA 1
ATOM 715 C C . LEU A 1 93 ? -1.304 2.256 15.601 1.00 96.81 93 LEU A C 1
ATOM 717 O O . LEU A 1 93 ? -0.281 1.721 15.168 1.00 96.81 93 LEU A O 1
ATOM 721 N N . LYS A 1 94 ? -1.616 2.275 16.902 1.00 95.31 94 LYS A N 1
ATOM 722 C CA . LYS A 1 94 ? -0.826 1.594 17.929 1.00 95.31 94 LYS A CA 1
ATOM 723 C C . LYS A 1 94 ? -0.714 0.109 17.594 1.00 95.31 94 LYS A C 1
ATOM 725 O O . LYS A 1 94 ? -1.721 -0.549 17.338 1.00 95.31 94 LYS A O 1
ATOM 730 N N . ASP A 1 95 ? 0.517 -0.398 17.574 1.00 92.62 95 ASP A N 1
ATOM 731 C CA . ASP A 1 95 ? 0.850 -1.797 17.276 1.00 92.62 95 ASP A CA 1
ATOM 732 C C . ASP A 1 95 ? 0.210 -2.320 15.971 1.00 92.62 95 ASP A C 1
ATOM 734 O O . ASP A 1 95 ? -0.066 -3.509 15.825 1.00 92.62 95 ASP A O 1
ATOM 738 N N . HIS A 1 96 ? -0.066 -1.417 15.019 1.00 95.25 96 HIS A N 1
ATOM 739 C CA . HIS A 1 96 ? -0.714 -1.709 13.738 1.00 95.25 96 HIS A CA 1
ATOM 740 C C . HIS A 1 96 ? -2.058 -2.455 13.855 1.00 95.25 96 HIS A C 1
ATOM 742 O O . HIS A 1 96 ? -2.423 -3.216 12.959 1.00 95.25 96 HIS A O 1
ATOM 748 N N . ARG A 1 97 ? -2.837 -2.230 14.923 1.00 95.75 97 ARG A N 1
ATOM 749 C CA . ARG A 1 97 ? -4.105 -2.945 15.184 1.00 95.75 97 ARG A CA 1
ATOM 750 C C . ARG A 1 97 ? -5.114 -2.879 14.034 1.00 95.75 97 ARG A C 1
ATOM 752 O O . ARG A 1 97 ? -5.917 -3.794 13.870 1.00 95.75 97 ARG A O 1
ATOM 759 N N . TYR A 1 98 ? -5.043 -1.842 13.206 1.00 96.69 98 TYR A N 1
ATOM 760 C CA . TYR A 1 98 ? -5.891 -1.651 12.031 1.00 96.69 98 TYR A CA 1
ATOM 761 C C . TYR A 1 98 ? -5.803 -2.768 10.967 1.00 96.69 98 TYR A C 1
ATOM 763 O O . TYR A 1 98 ? -6.695 -2.861 10.122 1.00 96.69 98 TYR A O 1
ATOM 771 N N . ILE A 1 99 ? -4.754 -3.606 10.970 1.00 97.19 99 ILE A N 1
ATOM 772 C CA . ILE A 1 99 ? -4.610 -4.708 9.999 1.00 97.19 99 ILE A CA 1
ATOM 773 C C . ILE A 1 99 ? -5.438 -5.946 10.367 1.00 97.19 99 ILE A C 1
ATOM 775 O O . ILE A 1 99 ? -5.660 -6.810 9.514 1.00 97.19 99 ILE A O 1
ATOM 779 N N . PHE A 1 100 ? -5.879 -6.055 11.622 1.00 96.12 100 PHE A N 1
ATOM 780 C CA . PHE A 1 100 ? -6.580 -7.228 12.139 1.00 96.12 100 PHE A CA 1
ATOM 781 C C . PHE A 1 100 ? -8.096 -7.035 12.064 1.00 96.12 100 PHE A C 1
ATOM 783 O O . PHE A 1 100 ? -8.595 -5.952 12.380 1.00 96.12 100 PHE A O 1
ATOM 790 N N . PRO A 1 101 ? -8.865 -8.065 11.677 1.00 94.31 101 PRO A N 1
ATOM 791 C CA . PRO A 1 101 ? -10.313 -7.976 11.682 1.00 94.31 101 PRO A CA 1
ATOM 792 C C . PRO A 1 101 ? -10.837 -7.830 13.113 1.00 94.31 101 PRO A C 1
ATOM 794 O O . PRO A 1 101 ? -10.304 -8.410 14.061 1.00 94.31 101 PRO A O 1
ATOM 797 N N . THR A 1 102 ? -11.909 -7.051 13.252 1.00 89.56 102 THR A N 1
ATOM 798 C CA . THR A 1 102 ? -12.632 -6.879 14.513 1.00 89.56 102 THR A CA 1
ATOM 799 C C . THR A 1 102 ? -14.039 -7.444 14.359 1.00 89.56 102 THR A C 1
ATOM 801 O O . THR A 1 102 ? -14.747 -7.089 13.419 1.00 89.56 102 THR A O 1
ATOM 804 N N . THR A 1 103 ? -14.468 -8.307 15.277 1.00 87.50 103 THR A N 1
ATOM 805 C CA . THR A 1 103 ? -15.840 -8.838 15.318 1.00 87.50 103 THR A CA 1
ATOM 806 C C . THR A 1 103 ? -16.395 -8.653 16.719 1.00 87.50 103 THR A C 1
ATOM 808 O O . THR A 1 103 ? -15.759 -9.069 17.682 1.00 87.50 103 THR A O 1
ATOM 811 N N . ALA A 1 104 ? -17.559 -8.005 16.843 1.00 84.25 104 ALA A N 1
ATOM 812 C CA . ALA A 1 104 ? -18.185 -7.700 18.136 1.00 84.25 104 ALA A CA 1
ATOM 813 C C . ALA A 1 104 ? -17.218 -7.037 19.149 1.00 84.25 104 ALA A C 1
ATOM 815 O O . ALA A 1 104 ? -17.203 -7.368 20.329 1.00 84.25 104 ALA A O 1
ATOM 816 N N . GLY A 1 105 ? -16.350 -6.136 18.670 1.00 82.25 105 GLY A N 1
ATOM 817 C CA . GLY A 1 105 ? -15.351 -5.439 19.493 1.00 82.25 105 GLY A CA 1
ATOM 818 C C . GLY A 1 105 ? -14.089 -6.247 19.824 1.00 82.25 105 GLY A C 1
ATOM 819 O O . GLY A 1 105 ? -13.118 -5.671 20.314 1.00 82.25 105 GLY A O 1
ATOM 820 N N . ARG A 1 106 ? -14.047 -7.547 19.511 1.00 88.19 106 ARG A N 1
ATOM 821 C CA . ARG A 1 106 ? -12.861 -8.390 19.695 1.00 88.19 106 ARG A CA 1
ATOM 822 C C . ARG A 1 106 ? -11.950 -8.325 18.475 1.00 88.19 106 ARG A C 1
ATOM 824 O O . ARG A 1 106 ? -12.398 -8.542 17.350 1.00 88.19 106 ARG A O 1
ATOM 831 N N . LEU A 1 107 ? -10.670 -8.064 18.724 1.00 91.62 107 LEU A N 1
ATOM 832 C CA . LEU A 1 107 ? -9.614 -8.085 17.717 1.00 91.62 107 LEU A CA 1
ATOM 833 C C . LEU A 1 107 ? -9.077 -9.512 17.545 1.00 91.62 107 LEU A C 1
ATOM 835 O O . LEU A 1 107 ? -8.731 -10.161 18.533 1.00 91.62 107 LEU A O 1
ATOM 839 N N . HIS A 1 108 ? -8.978 -9.973 16.303 1.00 92.12 108 HIS A N 1
ATOM 840 C CA . HIS A 1 108 ? -8.490 -11.313 15.958 1.00 92.12 108 HIS A CA 1
ATOM 841 C C . HIS A 1 108 ? -7.013 -11.258 15.560 1.00 92.12 108 HIS A C 1
ATOM 843 O O . HIS A 1 108 ? -6.670 -11.105 14.384 1.00 92.12 108 HIS A O 1
ATOM 849 N N . LEU A 1 109 ? -6.130 -11.313 16.562 1.00 89.94 109 LEU A N 1
ATOM 850 C CA . LEU A 1 109 ? -4.673 -11.173 16.400 1.00 89.94 109 LEU A CA 1
ATOM 851 C C . LEU A 1 109 ? -4.032 -12.324 15.611 1.00 89.94 109 LEU A C 1
ATOM 853 O O . LEU A 1 109 ? -2.937 -12.186 15.073 1.00 89.94 109 LEU A O 1
ATOM 857 N N . GLU A 1 110 ? -4.717 -13.455 15.505 1.00 89.75 110 GLU A N 1
ATOM 858 C CA . GLU A 1 110 ? -4.294 -14.610 14.718 1.00 89.75 110 GLU A CA 1
ATOM 859 C C . GLU A 1 110 ? -4.537 -14.434 13.208 1.00 89.75 110 GLU A C 1
ATOM 861 O O . GLU A 1 110 ? -4.112 -15.262 12.403 1.00 89.75 110 GLU A O 1
ATOM 866 N N . GLN A 1 111 ? -5.184 -13.333 12.806 1.00 89.75 111 GLN A N 1
ATOM 867 C CA . GLN A 1 111 ? -5.582 -13.048 11.427 1.00 89.75 111 GLN A CA 1
ATOM 868 C C . GLN A 1 111 ? -5.068 -11.687 10.918 1.00 89.75 111 GLN A C 1
ATOM 870 O O . GLN A 1 111 ? -5.864 -10.848 10.482 1.00 89.75 111 GLN A O 1
ATOM 875 N N . PRO A 1 112 ? -3.745 -11.432 10.933 1.00 93.88 112 PRO A N 1
ATOM 876 C CA . PRO A 1 112 ? -3.197 -10.187 10.402 1.00 93.88 112 PRO A CA 1
ATOM 877 C C . PRO A 1 112 ? -3.545 -10.017 8.918 1.00 93.88 112 PRO A C 1
ATOM 879 O O . PRO A 1 112 ? -3.670 -10.988 8.170 1.00 93.88 112 PRO A O 1
ATOM 882 N N . PHE A 1 113 ? -3.699 -8.761 8.497 1.00 95.69 113 PHE A N 1
ATOM 883 C CA . PHE A 1 113 ? -4.040 -8.341 7.129 1.00 95.69 113 PHE A CA 1
ATOM 884 C C . PHE A 1 113 ? -5.411 -8.799 6.607 1.00 95.69 113 PHE A C 1
ATOM 886 O O . PHE A 1 113 ? -5.733 -8.572 5.441 1.00 95.69 113 PHE A O 1
ATOM 893 N N . ARG A 1 114 ? -6.254 -9.404 7.454 1.00 94.25 114 ARG A N 1
ATOM 894 C CA . ARG A 1 114 ? -7.612 -9.830 7.078 1.00 94.25 114 ARG A CA 1
ATOM 895 C C . ARG A 1 114 ? -8.691 -8.784 7.350 1.00 94.25 114 ARG A C 1
ATOM 897 O O . ARG A 1 114 ? -9.868 -9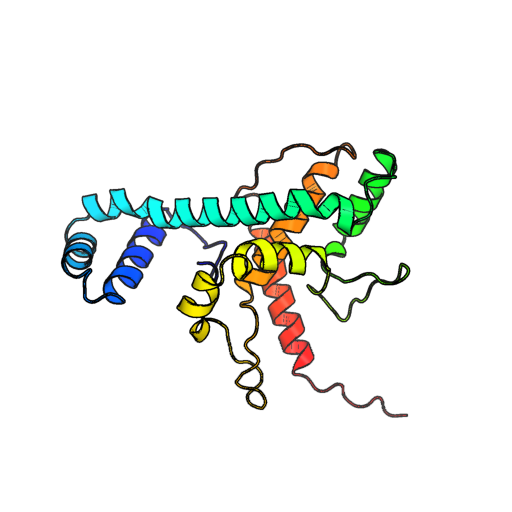.057 7.107 1.00 94.25 114 ARG A O 1
ATOM 904 N N . HIS A 1 115 ? -8.320 -7.593 7.821 1.00 96.31 115 HIS A N 1
ATOM 905 C CA . HIS A 1 115 ? -9.274 -6.505 8.004 1.00 96.31 115 HIS A CA 1
ATOM 906 C C . HIS A 1 115 ? -9.969 -6.119 6.683 1.00 96.31 115 HIS A C 1
ATOM 908 O O . HIS A 1 115 ? -9.362 -6.112 5.607 1.00 96.31 115 HIS A O 1
ATOM 914 N N . GLY A 1 116 ? -11.261 -5.783 6.768 1.00 95.31 116 GLY A N 1
ATOM 915 C CA . GLY A 1 116 ? -12.111 -5.516 5.604 1.00 95.31 116 GLY A CA 1
ATOM 916 C C . GLY A 1 116 ? -11.617 -4.366 4.722 1.00 95.31 116 GLY A C 1
ATOM 917 O O . GLY A 1 116 ? -11.710 -4.466 3.502 1.00 95.31 116 GLY A O 1
ATOM 918 N N . SER A 1 117 ? -11.011 -3.331 5.313 1.00 96.81 117 SER A N 1
ATOM 919 C CA . SER A 1 117 ? -10.464 -2.192 4.560 1.00 96.81 117 SER A CA 1
ATOM 920 C C . SER A 1 117 ? -9.328 -2.589 3.615 1.00 96.81 117 SER A C 1
ATOM 922 O O . SER A 1 117 ? -9.311 -2.154 2.470 1.00 96.81 117 SER A O 1
ATOM 924 N N . ILE A 1 118 ? -8.411 -3.461 4.046 1.00 97.44 118 ILE A N 1
ATOM 925 C CA . ILE A 1 118 ? -7.291 -3.924 3.211 1.00 97.44 118 ILE A CA 1
ATOM 926 C C . ILE A 1 118 ? -7.827 -4.758 2.046 1.00 97.44 118 ILE A C 1
ATOM 928 O O . ILE A 1 118 ? -7.443 -4.552 0.896 1.00 97.44 118 ILE A O 1
ATOM 932 N N . ARG A 1 119 ? -8.774 -5.662 2.336 1.00 94.88 119 ARG A N 1
ATOM 933 C CA . ARG A 1 119 ? -9.454 -6.466 1.311 1.00 94.88 119 ARG A CA 1
ATOM 934 C C . ARG A 1 119 ? -10.166 -5.585 0.291 1.00 94.88 119 ARG A C 1
ATOM 936 O O . ARG A 1 119 ? -10.084 -5.869 -0.898 1.00 94.88 119 ARG A O 1
ATOM 943 N N . PHE A 1 120 ? -10.850 -4.542 0.756 1.00 96.19 120 PHE A N 1
ATOM 944 C CA . PHE A 1 120 ? -11.547 -3.590 -0.099 1.00 96.19 120 PHE A CA 1
ATOM 945 C C . PHE A 1 120 ? -10.572 -2.851 -1.018 1.00 96.19 120 PHE A C 1
ATOM 947 O O . PHE A 1 120 ? -10.734 -2.919 -2.229 1.00 96.19 120 PHE A O 1
ATOM 954 N N . VAL A 1 121 ? -9.515 -2.242 -0.471 1.00 96.75 121 VAL A N 1
ATOM 955 C CA . VAL A 1 121 ? -8.517 -1.496 -1.260 1.00 96.75 121 VAL A CA 1
ATOM 956 C C . VAL A 1 121 ? -7.892 -2.368 -2.346 1.00 96.75 121 VAL A C 1
ATOM 958 O O . VAL A 1 121 ? -7.838 -1.968 -3.503 1.00 96.75 121 VAL A O 1
ATOM 961 N N . ILE A 1 122 ? -7.460 -3.584 -1.998 1.00 95.19 122 ILE A N 1
ATOM 962 C CA . ILE A 1 122 ? -6.857 -4.502 -2.972 1.00 95.19 122 ILE A CA 1
ATOM 963 C C . ILE A 1 122 ? -7.882 -4.916 -4.030 1.00 95.19 122 ILE A C 1
ATOM 965 O O . ILE A 1 122 ? -7.552 -4.966 -5.212 1.00 95.19 122 ILE A O 1
ATOM 969 N N . LYS A 1 123 ? -9.122 -5.215 -3.627 1.00 94.06 123 LYS A N 1
ATOM 970 C CA . LYS A 1 123 ? -10.184 -5.591 -4.562 1.00 94.06 123 LYS A CA 1
ATOM 971 C C . LYS A 1 123 ? -10.447 -4.474 -5.573 1.00 94.06 123 LYS A C 1
ATOM 973 O O . LYS A 1 123 ? -10.452 -4.750 -6.768 1.00 94.06 123 LYS A O 1
ATOM 978 N N . GLU A 1 124 ? -10.630 -3.244 -5.108 1.00 93.94 124 GLU A N 1
ATOM 979 C CA . GLU A 1 124 ? -10.953 -2.112 -5.979 1.00 93.94 124 GLU A CA 1
ATOM 980 C C . GLU A 1 124 ? -9.790 -1.739 -6.905 1.00 93.94 124 GLU A C 1
ATOM 982 O O . GLU A 1 124 ? -10.013 -1.448 -8.074 1.00 93.94 124 GLU A O 1
ATOM 987 N N . GLU A 1 125 ? -8.541 -1.823 -6.448 1.00 92.00 125 GLU A N 1
ATOM 988 C CA . GLU A 1 125 ? -7.393 -1.443 -7.284 1.00 92.00 125 GLU A CA 1
ATOM 989 C C . GLU A 1 125 ? -6.906 -2.545 -8.225 1.00 92.00 125 GLU A C 1
ATOM 991 O O . GLU A 1 125 ? -6.431 -2.273 -9.326 1.00 92.00 125 GLU A O 1
ATOM 996 N N . VAL A 1 126 ? -6.991 -3.805 -7.800 1.00 89.25 126 VAL A N 1
ATOM 997 C CA . VAL A 1 126 ? -6.375 -4.927 -8.525 1.00 89.25 126 VAL A CA 1
ATOM 998 C C . VAL A 1 126 ? -7.412 -5.762 -9.268 1.00 89.25 126 VAL A C 1
ATOM 1000 O O . VAL A 1 126 ? -7.133 -6.258 -10.358 1.00 89.25 126 VAL A O 1
ATOM 1003 N N . PHE A 1 127 ? -8.603 -5.926 -8.689 1.00 89.00 127 PHE A N 1
ATOM 1004 C CA . PHE A 1 127 ? -9.621 -6.862 -9.174 1.00 89.00 127 PHE A CA 1
ATOM 1005 C C . PHE A 1 127 ? -10.829 -6.179 -9.824 1.00 89.00 127 PHE A C 1
ATOM 1007 O O . PHE A 1 127 ? -11.680 -6.880 -10.370 1.00 89.00 127 PHE A O 1
ATOM 1014 N N . SER A 1 128 ? -10.908 -4.845 -9.821 1.00 85.50 128 SER A N 1
ATOM 1015 C CA . SER A 1 128 ? -11.942 -4.106 -10.564 1.00 85.50 128 SER A CA 1
ATOM 1016 C C . SER A 1 128 ? -11.800 -4.278 -12.079 1.00 85.50 128 SER A C 1
ATOM 1018 O O . SER A 1 128 ? -12.797 -4.310 -12.797 1.00 85.50 128 SER A O 1
ATOM 1020 N N . ASN A 1 129 ? -10.568 -4.459 -12.566 1.00 79.38 129 ASN A N 1
ATOM 1021 C CA . ASN A 1 129 ? -10.279 -4.768 -13.958 1.00 79.38 129 ASN A CA 1
ATOM 1022 C C . ASN A 1 129 ? -9.871 -6.241 -14.118 1.00 79.38 129 ASN A C 1
ATOM 1024 O O . ASN A 1 129 ? -8.730 -6.631 -13.857 1.00 79.38 129 ASN A O 1
ATOM 1028 N N . THR A 1 130 ? -10.795 -7.058 -14.623 1.00 75.50 130 THR A N 1
ATOM 1029 C CA . THR A 1 130 ? -10.579 -8.489 -14.892 1.00 75.50 130 THR A CA 1
ATOM 1030 C C . THR A 1 130 ? -9.421 -8.750 -15.860 1.00 75.50 130 THR A C 1
ATOM 1032 O O . THR A 1 130 ? -8.777 -9.801 -15.773 1.00 75.50 130 THR A O 1
ATOM 1035 N N . SER A 1 131 ? -9.083 -7.797 -16.739 1.00 80.38 131 SER A N 1
ATOM 1036 C CA . SER A 1 131 ? -7.957 -7.937 -17.666 1.00 80.38 131 SER A CA 1
ATOM 1037 C C . SER A 1 131 ? -6.612 -7.963 -16.938 1.00 80.38 131 SER A C 1
ATOM 1039 O O . SER A 1 131 ? -5.705 -8.670 -17.362 1.00 80.38 131 SER A O 1
ATOM 1041 N N . PHE A 1 132 ? -6.463 -7.222 -15.834 1.00 84.94 132 PHE A N 1
ATOM 1042 C CA . PHE A 1 132 ? -5.197 -7.163 -15.103 1.00 84.94 132 PHE A CA 1
ATOM 1043 C C . PHE A 1 132 ? -4.850 -8.523 -14.494 1.00 84.94 132 PHE A C 1
ATOM 1045 O O . PHE A 1 132 ? -3.741 -9.027 -14.678 1.00 84.94 132 P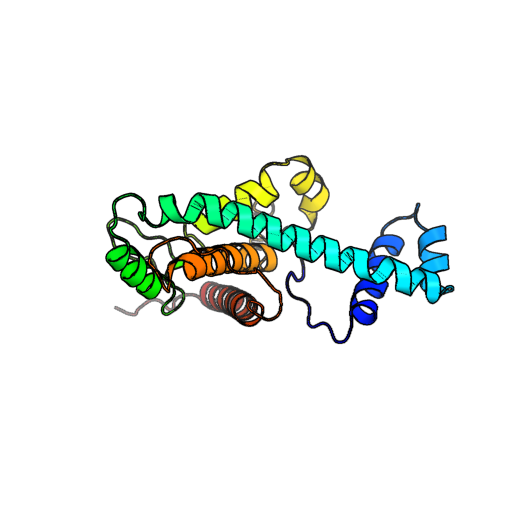HE A O 1
ATOM 1052 N N . VAL A 1 133 ? -5.814 -9.130 -13.799 1.00 85.25 133 VAL A N 1
ATOM 1053 C CA . VAL A 1 133 ? -5.628 -10.414 -13.113 1.00 85.25 133 VAL A CA 1
ATOM 1054 C C . VAL A 1 133 ? -5.380 -11.529 -14.120 1.00 85.25 133 VAL A C 1
ATOM 1056 O O . VAL A 1 133 ? -4.431 -12.289 -13.964 1.00 85.25 133 VAL A O 1
ATOM 1059 N N . THR A 1 134 ? -6.188 -11.601 -15.180 1.00 85.75 134 THR A N 1
ATOM 1060 C CA . THR A 1 134 ? -6.055 -12.643 -16.213 1.00 85.75 134 THR A CA 1
ATOM 1061 C C . THR A 1 134 ? -4.716 -12.567 -16.948 1.00 85.75 134 THR A C 1
ATOM 1063 O O . THR A 1 134 ? -4.090 -13.599 -17.164 1.00 85.75 134 THR A O 1
ATOM 1066 N N . GLN A 1 135 ? -4.223 -11.361 -17.252 1.00 86.44 135 GLN A N 1
ATOM 1067 C CA . GLN A 1 135 ? -2.928 -11.156 -17.917 1.00 86.44 135 GLN A CA 1
ATOM 1068 C C . GLN A 1 135 ? -1.708 -11.409 -17.021 1.00 86.44 135 GLN A C 1
ATOM 1070 O O . GLN A 1 135 ? -0.597 -11.490 -17.535 1.00 86.44 135 GLN A O 1
ATOM 1075 N N . ASN A 1 136 ? -1.885 -11.480 -15.699 1.00 87.69 136 ASN A N 1
ATOM 1076 C CA . ASN A 1 136 ? -0.787 -11.626 -14.738 1.00 87.69 136 ASN A CA 1
ATOM 1077 C C . ASN A 1 136 ? -1.001 -12.812 -13.786 1.00 87.69 136 ASN A C 1
ATOM 1079 O O . ASN A 1 136 ? -0.408 -12.845 -12.706 1.00 87.69 136 ASN A O 1
ATOM 1083 N N . ILE A 1 137 ? -1.881 -13.758 -14.133 1.00 87.75 137 ILE A N 1
ATOM 1084 C CA . ILE A 1 137 ? -2.302 -14.840 -13.233 1.00 87.75 137 ILE A CA 1
ATOM 1085 C C . ILE A 1 137 ? -1.121 -15.706 -12.785 1.00 87.75 137 ILE A C 1
ATOM 1087 O O . ILE A 1 137 ? -1.054 -16.132 -11.635 1.00 87.75 137 ILE A O 1
ATOM 1091 N N . ASP A 1 138 ? -0.153 -15.900 -13.675 1.00 88.44 138 ASP A N 1
ATOM 1092 C CA . ASP A 1 138 ? 1.105 -16.608 -13.468 1.00 88.44 138 ASP A CA 1
ATOM 1093 C C . ASP A 1 138 ? 1.963 -15.986 -12.358 1.00 88.44 138 ASP A C 1
ATOM 1095 O O . ASP A 1 138 ? 2.660 -16.711 -11.646 1.00 88.44 138 ASP A O 1
ATOM 1099 N N . ARG A 1 139 ? 1.843 -14.671 -12.145 1.00 89.25 139 ARG A N 1
ATOM 1100 C CA . ARG A 1 139 ? 2.598 -13.909 -11.142 1.00 89.25 139 ARG A CA 1
ATOM 1101 C C . ARG A 1 139 ? 2.007 -13.976 -9.735 1.00 89.25 139 ARG A C 1
ATOM 1103 O O . ARG A 1 139 ? 2.659 -13.533 -8.789 1.00 89.25 139 ARG A O 1
ATOM 1110 N N . PHE A 1 140 ? 0.793 -14.505 -9.573 1.00 90.50 140 PHE A N 1
ATOM 1111 C CA . PHE A 1 140 ? 0.227 -14.783 -8.253 1.00 90.50 140 PHE A CA 1
ATOM 1112 C C . PHE A 1 140 ? 0.772 -16.125 -7.742 1.00 90.50 140 PHE A C 1
ATOM 1114 O O . PHE A 1 140 ? 0.588 -17.144 -8.417 1.00 90.50 140 PHE A O 1
ATOM 1121 N N . PRO A 1 141 ? 1.452 -16.164 -6.583 1.00 88.06 141 PRO A N 1
ATOM 1122 C CA . PRO A 1 141 ? 2.113 -17.370 -6.105 1.00 88.06 141 PRO A CA 1
ATOM 1123 C C . PRO A 1 141 ? 1.118 -18.481 -5.759 1.00 88.06 141 PRO A C 1
ATOM 1125 O O . PRO A 1 141 ? 0.119 -18.257 -5.079 1.00 88.06 141 PRO A O 1
ATOM 1128 N N . VAL A 1 142 ? 1.451 -19.708 -6.152 1.00 85.69 142 VAL A N 1
ATOM 1129 C CA . VAL A 1 142 ? 0.832 -20.920 -5.604 1.00 85.69 142 VAL A CA 1
ATOM 1130 C C . VAL A 1 142 ? 1.613 -21.299 -4.355 1.00 85.69 142 VAL A C 1
ATOM 1132 O O . VAL A 1 142 ? 2.812 -21.564 -4.432 1.00 85.69 142 VAL A O 1
ATOM 1135 N N . ARG A 1 143 ? 0.960 -21.286 -3.192 1.00 79.06 143 ARG A N 1
ATOM 1136 C CA . ARG A 1 143 ? 1.622 -21.599 -1.911 1.00 79.06 143 ARG A CA 1
ATOM 1137 C C . ARG A 1 143 ? 1.092 -22.849 -1.226 1.00 79.06 143 ARG A C 1
ATOM 1139 O O . ARG A 1 143 ? 1.750 -23.348 -0.316 1.00 79.06 143 ARG A O 1
ATOM 1146 N N . LEU A 1 144 ? -0.040 -23.368 -1.693 1.00 79.81 144 LEU A N 1
ATOM 1147 C CA . LEU A 1 144 ? -0.612 -24.642 -1.282 1.00 79.81 144 LEU A CA 1
ATOM 1148 C C . LEU A 1 144 ? -0.466 -25.625 -2.452 1.00 79.81 144 LEU A C 1
ATOM 1150 O O . LEU A 1 144 ? -1.264 -25.559 -3.386 1.00 79.81 144 LEU A O 1
ATOM 1154 N N . PRO A 1 145 ? 0.541 -26.522 -2.438 1.00 75.00 145 PRO A N 1
ATOM 1155 C CA . PRO A 1 145 ? 0.737 -27.498 -3.515 1.00 75.00 145 PRO A CA 1
ATOM 1156 C C . PRO A 1 145 ? -0.485 -28.402 -3.724 1.00 75.00 145 PRO A C 1
ATOM 1158 O O . PRO A 1 145 ? -0.818 -28.730 -4.855 1.00 75.00 145 PRO A O 1
ATOM 1161 N N . GLU A 1 146 ? -1.185 -28.720 -2.632 1.00 83.00 146 GLU A N 1
ATOM 1162 C CA . GLU A 1 146 ? -2.450 -29.473 -2.582 1.00 83.00 146 GLU A CA 1
ATOM 1163 C C . GLU A 1 146 ? -3.596 -28.770 -3.335 1.00 83.00 146 GLU A C 1
ATOM 1165 O O . GLU A 1 146 ? -4.585 -29.390 -3.717 1.00 83.00 146 GLU A O 1
ATOM 1170 N N . LYS A 1 147 ? -3.488 -27.450 -3.529 1.00 80.94 147 LYS A N 1
ATOM 1171 C CA . LYS A 1 147 ? -4.523 -26.603 -4.123 1.00 80.94 147 LYS A CA 1
ATOM 1172 C C . LYS A 1 147 ? -3.918 -25.630 -5.136 1.00 80.94 147 LYS A C 1
ATOM 1174 O O . LYS A 1 147 ? -3.926 -24.416 -4.926 1.00 80.94 147 LYS A O 1
ATOM 1179 N N . PRO A 1 148 ? -3.411 -26.135 -6.269 1.00 76.19 148 PRO A N 1
ATOM 1180 C CA . PRO A 1 148 ? -2.660 -25.329 -7.228 1.00 76.19 148 PRO A CA 1
ATOM 1181 C C . PRO A 1 148 ? -3.500 -24.236 -7.908 1.00 76.19 148 PRO A C 1
ATOM 1183 O O . PRO A 1 148 ? -2.954 -23.278 -8.455 1.00 76.19 148 PRO A O 1
ATOM 1186 N N . THR A 1 149 ? -4.829 -24.356 -7.862 1.00 80.19 149 THR A N 1
ATOM 1187 C CA . THR A 1 149 ? -5.777 -23.349 -8.355 1.00 80.19 149 THR A CA 1
ATOM 1188 C C . THR A 1 149 ? -6.008 -22.206 -7.363 1.00 80.19 149 THR A C 1
ATOM 1190 O O . THR A 1 149 ? -6.453 -21.134 -7.769 1.00 80.19 149 THR A O 1
ATOM 1193 N N . GLU A 1 150 ? -5.697 -22.395 -6.077 1.00 83.81 150 GLU A N 1
ATOM 1194 C CA . GLU A 1 150 ? -5.791 -21.358 -5.046 1.00 83.81 150 GLU A CA 1
ATOM 1195 C C . GLU A 1 150 ? -4.492 -20.537 -5.025 1.00 83.81 150 GLU A C 1
ATOM 1197 O O . GLU A 1 150 ? -3.569 -20.775 -4.243 1.00 83.81 150 GLU A O 1
ATOM 1202 N N . ARG A 1 151 ? -4.408 -19.559 -5.933 1.00 87.00 151 ARG A N 1
ATOM 1203 C CA . ARG A 1 151 ? -3.303 -18.594 -5.958 1.00 87.00 151 ARG A CA 1
ATOM 1204 C C . ARG A 1 151 ? -3.478 -17.542 -4.865 1.00 87.00 151 ARG A C 1
ATOM 1206 O O . ARG A 1 151 ? -4.569 -17.016 -4.657 1.00 87.00 151 ARG A O 1
ATOM 1213 N N . GLU A 1 152 ? -2.386 -17.211 -4.187 1.00 89.06 152 GLU A N 1
ATOM 1214 C CA . GLU A 1 152 ? -2.368 -16.209 -3.123 1.00 89.06 152 GLU A CA 1
ATOM 1215 C C . GLU A 1 152 ? -2.031 -14.811 -3.645 1.00 89.06 152 GLU A C 1
ATOM 1217 O O . GLU A 1 152 ? -1.404 -14.640 -4.691 1.00 89.06 152 GLU A O 1
ATOM 1222 N N . LEU A 1 153 ? -2.398 -13.789 -2.869 1.00 91.56 153 LEU A N 1
ATOM 1223 C CA . LEU A 1 153 ? -1.941 -12.425 -3.110 1.00 91.56 153 LEU A CA 1
ATOM 1224 C C . LEU A 1 153 ? -0.427 -12.308 -2.842 1.00 91.56 153 LEU A C 1
ATOM 1226 O O . LEU A 1 153 ? 0.043 -12.760 -1.795 1.00 91.56 153 LEU A O 1
ATOM 1230 N N . PRO A 1 154 ? 0.341 -11.662 -3.738 1.00 93.00 154 PRO A N 1
ATOM 1231 C CA . PRO A 1 154 ? 1.715 -11.266 -3.462 1.00 93.00 154 PRO A CA 1
ATOM 1232 C C . PRO A 1 154 ? 1.807 -10.352 -2.239 1.00 93.00 154 PRO A C 1
ATOM 1234 O O . PRO A 1 154 ? 1.016 -9.423 -2.076 1.00 93.00 154 PRO A O 1
ATOM 1237 N N . ASP A 1 155 ? 2.832 -10.552 -1.419 1.00 93.88 155 ASP 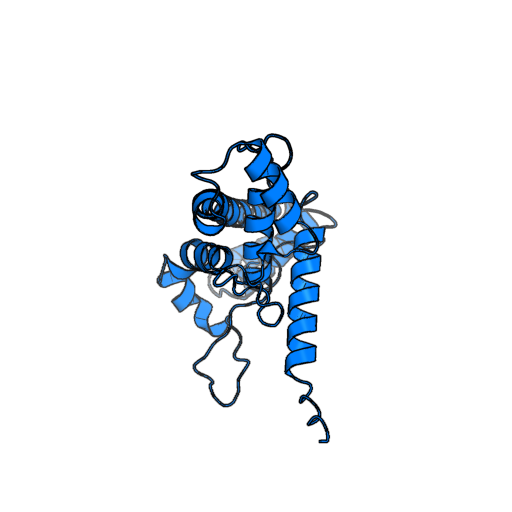A N 1
ATOM 1238 C CA . ASP A 1 155 ? 3.025 -9.769 -0.193 1.00 93.88 155 ASP A CA 1
ATOM 1239 C C . ASP A 1 155 ? 3.178 -8.268 -0.449 1.00 93.88 155 ASP A C 1
ATOM 1241 O O . ASP A 1 155 ? 2.569 -7.501 0.295 1.00 93.88 155 ASP A O 1
ATOM 1245 N N . PRO A 1 156 ? 3.887 -7.818 -1.509 1.00 94.38 156 PRO A N 1
ATOM 1246 C CA . PRO A 1 156 ? 3.949 -6.398 -1.844 1.00 94.38 156 PRO A CA 1
ATOM 1247 C C . PRO A 1 156 ? 2.572 -5.765 -2.078 1.00 94.38 156 PRO A C 1
ATOM 1249 O O . PRO A 1 156 ? 2.370 -4.613 -1.706 1.00 94.38 156 PRO A O 1
ATOM 1252 N N . MET A 1 157 ? 1.599 -6.509 -2.626 1.00 95.19 157 MET A N 1
ATOM 1253 C CA . MET A 1 157 ? 0.223 -6.016 -2.784 1.00 95.19 157 MET A CA 1
ATOM 1254 C C . MET A 1 157 ? -0.463 -5.830 -1.434 1.00 95.19 157 MET A C 1
ATOM 1256 O O . MET A 1 157 ? -1.109 -4.811 -1.196 1.00 95.19 157 MET A O 1
ATOM 1260 N N . VAL A 1 158 ? -0.325 -6.825 -0.555 1.00 96.19 158 VAL A N 1
ATOM 1261 C CA . VAL A 1 158 ? -0.955 -6.814 0.768 1.00 96.19 158 VAL A CA 1
ATOM 1262 C C . VAL A 1 158 ? -0.348 -5.720 1.643 1.00 96.19 158 VAL A C 1
ATOM 1264 O O . VAL A 1 158 ? -1.083 -4.943 2.252 1.00 96.19 158 VAL A O 1
ATOM 1267 N N . ALA A 1 159 ? 0.981 -5.612 1.651 1.00 96.88 159 ALA A N 1
ATOM 1268 C CA . ALA A 1 159 ? 1.706 -4.573 2.364 1.00 96.88 159 ALA A CA 1
ATOM 1269 C C . ALA A 1 159 ? 1.354 -3.179 1.835 1.00 96.88 159 ALA A C 1
ATOM 1271 O O . ALA A 1 159 ? 1.048 -2.305 2.637 1.00 96.88 159 ALA A O 1
ATOM 1272 N N . LEU A 1 160 ? 1.295 -2.973 0.513 1.00 96.69 160 LEU A N 1
ATOM 1273 C CA . LEU A 1 160 ? 0.892 -1.685 -0.060 1.00 96.69 160 LEU A CA 1
ATOM 1274 C C . LEU A 1 160 ? -0.548 -1.306 0.323 1.00 96.69 160 LEU A C 1
ATOM 1276 O O . LEU A 1 160 ? -0.797 -0.161 0.697 1.00 96.69 160 LEU A O 1
ATOM 1280 N N . GLY A 1 161 ? -1.482 -2.263 0.283 1.00 97.31 161 GLY A N 1
ATOM 1281 C CA . GLY A 1 161 ? -2.856 -2.063 0.753 1.00 97.31 161 GLY A CA 1
ATOM 1282 C C . GLY A 1 161 ? -2.921 -1.645 2.222 1.00 97.31 161 GLY A C 1
ATOM 1283 O O . GLY A 1 161 ? -3.611 -0.683 2.559 1.00 97.31 161 GLY A O 1
ATOM 1284 N N . ALA A 1 162 ? -2.163 -2.316 3.091 1.00 98.06 162 ALA A N 1
ATOM 1285 C CA . ALA A 1 162 ? -2.065 -1.956 4.503 1.00 98.06 162 ALA A CA 1
ATOM 1286 C C . ALA A 1 162 ? -1.449 -0.561 4.703 1.00 98.06 162 ALA A C 1
ATOM 1288 O O . ALA A 1 162 ? -2.041 0.269 5.390 1.00 98.06 162 ALA A O 1
ATOM 1289 N N . THR A 1 163 ? -0.335 -0.255 4.033 1.00 97.88 163 THR A N 1
ATOM 1290 C CA . THR A 1 163 ? 0.321 1.059 4.092 1.00 97.88 163 THR A CA 1
ATOM 1291 C C . THR A 1 163 ? -0.606 2.185 3.634 1.00 97.88 163 THR A C 1
ATOM 1293 O O . THR A 1 163 ? -0.653 3.238 4.267 1.00 97.88 163 THR A O 1
ATOM 1296 N N . ALA A 1 164 ? -1.395 1.970 2.579 1.00 97.88 164 ALA A N 1
ATOM 1297 C CA . ALA A 1 164 ? -2.389 2.938 2.123 1.00 97.88 164 ALA A CA 1
ATOM 1298 C C . ALA A 1 164 ? -3.481 3.189 3.178 1.00 97.88 164 ALA A C 1
ATOM 1300 O O . ALA A 1 164 ? -3.864 4.337 3.413 1.00 97.88 164 ALA A O 1
ATOM 1301 N N . VAL A 1 165 ? -3.949 2.138 3.864 1.00 98.19 165 VAL A N 1
ATOM 1302 C CA . VAL A 1 165 ? -4.893 2.263 4.987 1.00 98.19 165 VAL A CA 1
ATOM 1303 C C . VAL A 1 165 ? -4.259 3.014 6.159 1.00 98.19 165 VAL A C 1
ATOM 1305 O O . VAL A 1 165 ? -4.884 3.939 6.677 1.00 98.19 165 VAL A O 1
ATOM 1308 N N . TYR A 1 166 ? -3.020 2.687 6.538 1.00 98.12 166 TYR A N 1
ATOM 1309 C CA . TYR A 1 166 ? -2.272 3.414 7.569 1.00 98.12 166 TYR A CA 1
ATOM 1310 C C . TYR A 1 166 ? -2.188 4.904 7.245 1.00 98.12 166 TYR A C 1
ATOM 1312 O O . TYR A 1 166 ? -2.577 5.744 8.055 1.00 98.12 166 TYR A O 1
ATOM 1320 N N . ALA A 1 167 ? -1.751 5.238 6.030 1.00 97.50 167 ALA A N 1
ATOM 1321 C CA . ALA A 1 167 ? -1.652 6.614 5.576 1.00 97.50 167 ALA A CA 1
ATOM 1322 C C . ALA A 1 167 ? -3.006 7.329 5.627 1.00 97.50 167 ALA A C 1
ATOM 1324 O O . ALA A 1 167 ? -3.063 8.522 5.899 1.00 97.50 167 ALA A O 1
ATOM 1325 N N . SER A 1 168 ? -4.114 6.642 5.342 1.00 97.44 168 SER A N 1
ATOM 1326 C CA . SER A 1 168 ? -5.470 7.210 5.431 1.00 97.44 168 SER A CA 1
ATOM 1327 C C . SER A 1 168 ? -5.959 7.409 6.852 1.00 97.44 168 SER A C 1
ATOM 1329 O O . SER A 1 168 ? -6.681 8.365 7.102 1.00 97.44 168 SER A O 1
ATOM 1331 N N . LEU A 1 169 ? -5.521 6.586 7.799 1.00 97.69 169 LEU A N 1
ATOM 1332 C CA . LEU A 1 169 ? -5.782 6.805 9.219 1.00 97.69 169 LEU A CA 1
ATOM 1333 C C . LEU A 1 169 ? -4.982 7.997 9.764 1.00 97.69 169 LEU A C 1
ATOM 1335 O O . LEU A 1 169 ? -5.530 8.813 10.504 1.00 97.69 169 LEU A O 1
ATOM 1339 N N . VAL A 1 170 ? -3.717 8.152 9.356 1.00 97.12 170 VAL A N 1
ATOM 1340 C CA . VAL A 1 170 ? -2.852 9.270 9.782 1.00 97.12 170 VAL A CA 1
ATOM 1341 C C . VAL A 1 170 ? -3.463 10.638 9.456 1.00 97.12 170 VAL A C 1
ATOM 1343 O O . VAL A 1 170 ? -3.325 11.562 10.258 1.00 97.12 170 VAL A O 1
ATOM 1346 N N . GLU A 1 171 ? -4.221 10.758 8.361 1.00 96.62 171 GLU A N 1
ATOM 1347 C CA . GLU A 1 171 ? -4.943 11.988 7.987 1.00 96.62 171 GLU A CA 1
ATOM 1348 C C . GLU A 1 171 ? -5.920 12.489 9.059 1.00 96.62 171 GLU A C 1
ATOM 1350 O O . GLU A 1 171 ? -6.202 13.682 9.118 1.00 96.62 171 GLU A O 1
ATOM 1355 N N . TYR A 1 172 ? -6.421 11.610 9.926 1.00 96.94 172 TYR A N 1
ATOM 1356 C CA . TYR A 1 172 ? -7.359 11.961 10.995 1.00 96.94 172 TYR A CA 1
ATOM 1357 C C . TYR A 1 172 ? -6.673 12.161 12.352 1.00 96.94 172 TYR A C 1
ATOM 1359 O O . TYR A 1 172 ? -7.277 12.722 13.267 1.00 96.94 172 TYR A O 1
ATOM 1367 N N . ARG A 1 173 ? -5.411 11.740 12.497 1.00 95.25 173 ARG A N 1
ATOM 1368 C CA . ARG A 1 173 ? -4.719 11.606 13.790 1.00 95.25 173 ARG A CA 1
ATOM 1369 C C . ARG A 1 173 ? -4.692 12.897 14.613 1.00 95.25 173 ARG A C 1
ATOM 1371 O O . ARG A 1 173 ? -4.934 12.866 15.813 1.00 95.25 173 ARG A O 1
ATOM 1378 N N . MET A 1 174 ? -4.416 14.039 13.982 1.00 94.06 174 MET A N 1
ATOM 1379 C CA . MET A 1 174 ? -4.187 15.296 14.712 1.00 94.06 174 MET A CA 1
ATOM 1380 C C . MET A 1 174 ? -5.468 16.045 15.082 1.00 94.06 174 MET A C 1
ATOM 1382 O O . MET A 1 174 ? -5.525 16.672 16.139 1.00 94.06 174 MET A O 1
ATOM 1386 N N . THR A 1 175 ? -6.498 15.994 14.235 1.00 94.12 175 THR A N 1
ATOM 1387 C CA . THR A 1 175 ? -7.692 16.852 14.385 1.00 94.12 175 THR A CA 1
ATOM 1388 C C . THR A 1 175 ? -8.997 16.076 14.508 1.00 94.12 175 THR A C 1
ATOM 1390 O O . THR A 1 175 ? -10.033 16.680 14.763 1.00 94.12 175 THR A O 1
ATOM 1393 N N . GLY A 1 176 ? -8.983 14.759 14.279 1.00 93.62 176 GLY A N 1
ATOM 1394 C CA . GLY A 1 176 ? -10.201 13.953 14.166 1.00 93.62 176 GLY A CA 1
ATOM 1395 C C . GLY A 1 176 ? -10.989 14.221 12.887 1.00 93.62 176 GLY A C 1
ATOM 1396 O O . GLY A 1 176 ? -12.013 13.592 12.640 1.00 93.62 176 GLY A O 1
ATOM 1397 N N . ARG A 1 177 ? -10.511 15.152 12.058 1.00 93.56 177 ARG A N 1
ATOM 1398 C CA . ARG A 1 177 ? -11.017 15.464 10.728 1.00 93.56 177 ARG A CA 1
ATOM 1399 C C . ARG A 1 177 ? -9.936 15.128 9.720 1.00 93.56 177 ARG A C 1
ATOM 1401 O O . ARG A 1 177 ? -8.748 15.258 10.013 1.00 93.56 177 ARG A O 1
ATOM 1408 N N . ARG A 1 178 ? -10.358 14.732 8.525 1.00 94.25 178 ARG A N 1
ATOM 1409 C CA . ARG A 1 178 ? -9.437 14.403 7.445 1.00 94.25 178 ARG A CA 1
ATOM 1410 C C . ARG A 1 178 ? -8.576 15.617 7.091 1.00 94.25 178 ARG A C 1
ATOM 1412 O O . ARG A 1 178 ? -9.107 16.654 6.703 1.00 94.25 178 ARG A O 1
ATOM 1419 N N . GLN A 1 179 ? -7.264 15.456 7.178 1.00 94.75 179 GLN A N 1
ATOM 1420 C CA . GLN A 1 179 ? -6.267 16.372 6.635 1.00 94.75 179 GLN A CA 1
ATOM 1421 C C . GLN A 1 179 ? -5.607 15.701 5.437 1.00 94.75 179 GLN A C 1
ATOM 1423 O O . GLN A 1 179 ? -5.129 14.580 5.559 1.00 94.75 179 GLN A O 1
ATOM 1428 N N . ASN A 1 180 ? -5.572 16.357 4.279 1.00 92.56 180 ASN A N 1
ATOM 1429 C CA . ASN A 1 180 ? -4.883 15.788 3.124 1.00 92.56 180 ASN A CA 1
ATOM 1430 C C . ASN A 1 180 ? -3.367 15.814 3.373 1.00 92.56 180 ASN A C 1
ATOM 1432 O O . ASN A 1 180 ? -2.758 16.883 3.340 1.00 92.56 180 ASN A O 1
ATOM 1436 N N . ILE A 1 181 ? -2.772 14.651 3.639 1.00 92.06 181 ILE A N 1
ATOM 1437 C CA . ILE A 1 181 ? -1.337 14.508 3.906 1.00 92.06 181 ILE A CA 1
ATOM 1438 C C . ILE A 1 181 ? -0.696 13.831 2.690 1.00 92.06 181 ILE A C 1
ATOM 1440 O O . ILE A 1 181 ? -1.186 12.780 2.265 1.00 92.06 181 ILE A O 1
ATOM 1444 N N . PRO A 1 182 ? 0.397 14.383 2.130 1.00 88.94 182 PRO A N 1
ATOM 1445 C CA . PRO A 1 182 ? 1.093 13.762 1.009 1.00 88.94 182 PRO A CA 1
ATOM 1446 C C . PRO A 1 182 ? 1.478 12.305 1.298 1.00 88.94 182 PRO A C 1
ATOM 1448 O O . PRO A 1 182 ? 2.090 12.002 2.321 1.00 88.94 182 PRO A O 1
ATOM 1451 N N . PHE A 1 183 ? 1.135 11.401 0.378 1.00 88.88 183 PHE A N 1
ATOM 1452 C CA . PHE A 1 183 ? 1.532 9.994 0.433 1.00 88.88 183 PHE A CA 1
ATOM 1453 C C . PHE A 1 183 ? 2.852 9.804 -0.319 1.00 88.88 183 PHE A C 1
ATOM 1455 O O . PHE A 1 183 ? 2.873 9.415 -1.486 1.00 88.88 183 PHE A O 1
ATOM 1462 N N . THR A 1 184 ? 3.951 10.183 0.333 1.00 85.38 184 THR A N 1
ATOM 1463 C CA . THR A 1 184 ? 5.302 10.143 -0.239 1.00 85.38 184 THR A CA 1
ATOM 1464 C C . THR A 1 184 ? 6.020 8.837 0.085 1.00 85.38 184 THR A C 1
ATOM 1466 O O . THR A 1 184 ? 5.640 8.100 0.991 1.00 85.38 184 THR A O 1
ATOM 1469 N N . GLU A 1 185 ? 7.072 8.542 -0.671 1.00 83.00 185 GLU A N 1
ATOM 1470 C CA . GLU A 1 185 ? 7.920 7.375 -0.428 1.00 83.00 185 GLU A CA 1
ATOM 1471 C C . GLU A 1 185 ? 8.596 7.451 0.946 1.00 83.00 185 GLU A C 1
ATOM 1473 O O . GLU A 1 185 ? 8.348 6.603 1.802 1.00 83.00 185 GLU A O 1
ATOM 1478 N N . ASP A 1 186 ? 9.325 8.542 1.181 1.00 84.31 186 ASP A N 1
ATOM 1479 C CA . ASP A 1 186 ? 10.128 8.773 2.386 1.00 84.31 186 ASP A CA 1
ATOM 1480 C C . ASP A 1 186 ? 9.320 8.704 3.691 1.00 84.31 186 ASP A C 1
ATOM 1482 O O . ASP A 1 186 ? 9.845 8.329 4.734 1.00 84.31 186 ASP A O 1
ATOM 1486 N N . ALA A 1 187 ? 8.031 9.056 3.657 1.00 87.56 187 ALA A N 1
ATOM 1487 C CA . ALA A 1 187 ? 7.190 9.066 4.853 1.00 87.56 187 ALA A CA 1
ATOM 1488 C C . ALA A 1 187 ? 6.593 7.691 5.200 1.00 87.56 187 ALA A C 1
ATOM 1490 O O . ALA A 1 187 ? 6.131 7.494 6.325 1.00 87.56 187 ALA A O 1
ATOM 1491 N N . TYR A 1 188 ? 6.543 6.758 4.243 1.00 93.00 188 TYR A N 1
ATOM 1492 C CA . TYR A 1 188 ? 5.782 5.512 4.385 1.00 93.00 188 TYR A CA 1
ATOM 1493 C C . TYR A 1 188 ? 6.564 4.243 4.023 1.00 93.00 188 TYR A C 1
ATOM 1495 O O . TYR A 1 188 ? 6.011 3.150 4.180 1.00 93.00 188 TYR A O 1
ATOM 1503 N N . GLU A 1 189 ? 7.830 4.348 3.600 1.00 92.69 189 GLU A N 1
ATOM 1504 C CA . GLU A 1 189 ? 8.684 3.178 3.358 1.00 92.69 189 GLU A CA 1
ATOM 1505 C C . GLU A 1 189 ? 8.781 2.293 4.606 1.00 92.69 189 GLU A C 1
ATOM 1507 O O . GLU A 1 189 ? 8.471 1.105 4.524 1.00 92.69 189 GLU A O 1
ATOM 1512 N N . ASP A 1 190 ? 9.118 2.853 5.769 1.00 93.44 190 ASP A N 1
ATOM 1513 C CA . ASP A 1 190 ? 9.280 2.077 7.009 1.00 93.44 190 ASP A CA 1
ATOM 1514 C C . ASP A 1 190 ? 8.007 1.311 7.392 1.00 93.44 190 ASP A C 1
ATOM 1516 O O . ASP A 1 190 ? 8.055 0.153 7.814 1.00 93.44 190 ASP A O 1
ATOM 1520 N N . ILE A 1 191 ? 6.844 1.934 7.183 1.00 96.00 191 ILE A N 1
ATOM 1521 C CA . ILE A 1 191 ? 5.541 1.309 7.425 1.00 96.00 191 ILE A CA 1
ATOM 1522 C C . ILE A 1 191 ? 5.343 0.121 6.485 1.00 96.00 191 ILE A C 1
ATOM 1524 O O . ILE A 1 191 ? 5.005 -0.979 6.925 1.00 96.00 191 ILE A O 1
ATOM 1528 N N . TYR A 1 192 ? 5.604 0.316 5.193 1.00 95.75 192 TYR A N 1
ATOM 1529 C CA . TYR A 1 192 ? 5.536 -0.754 4.205 1.00 95.75 192 TYR A CA 1
ATOM 1530 C C . TYR A 1 192 ? 6.506 -1.904 4.522 1.00 95.75 192 TYR A C 1
ATOM 1532 O O . TYR A 1 192 ? 6.107 -3.071 4.495 1.00 95.75 192 TYR A O 1
ATOM 1540 N N . ARG A 1 193 ? 7.756 -1.598 4.887 1.00 94.94 193 ARG A N 1
ATOM 1541 C CA . ARG A 1 193 ? 8.772 -2.593 5.263 1.00 94.94 193 ARG A CA 1
ATOM 1542 C C . ARG A 1 193 ? 8.348 -3.409 6.474 1.00 94.94 193 ARG A C 1
ATOM 1544 O O . ARG A 1 193 ? 8.482 -4.632 6.459 1.00 94.94 193 ARG A O 1
ATOM 1551 N N . ASN A 1 194 ? 7.777 -2.757 7.484 1.00 95.50 194 ASN A N 1
ATOM 1552 C CA . ASN A 1 194 ? 7.237 -3.441 8.653 1.00 95.50 194 ASN A CA 1
ATOM 1553 C C . ASN A 1 194 ? 6.108 -4.415 8.261 1.00 95.50 194 ASN A C 1
ATOM 1555 O O . ASN A 1 194 ? 6.073 -5.560 8.721 1.00 95.50 194 ASN A O 1
ATOM 1559 N N . HIS A 1 195 ? 5.228 -4.031 7.331 1.00 97.19 195 HIS A N 1
ATOM 1560 C CA . HIS A 1 195 ? 4.198 -4.943 6.827 1.00 97.19 195 HIS A CA 1
ATOM 1561 C C . HIS A 1 195 ? 4.764 -6.151 6.082 1.00 97.19 195 HIS A C 1
ATOM 1563 O O . HIS A 1 195 ? 4.293 -7.266 6.315 1.00 97.19 195 HIS A O 1
ATOM 1569 N N . ILE A 1 196 ? 5.792 -5.966 5.249 1.00 95.81 196 ILE A N 1
ATOM 1570 C CA . ILE A 1 196 ? 6.494 -7.082 4.597 1.00 95.81 196 ILE A CA 1
ATOM 1571 C C . ILE A 1 196 ? 7.093 -8.028 5.647 1.00 95.81 196 ILE A C 1
ATOM 1573 O O . ILE A 1 196 ? 6.802 -9.226 5.621 1.00 95.81 196 ILE A O 1
ATOM 1577 N N . ALA A 1 197 ? 7.838 -7.496 6.621 1.00 94.81 197 ALA A N 1
ATOM 1578 C CA . ALA A 1 197 ? 8.442 -8.288 7.693 1.00 94.81 197 ALA A CA 1
ATOM 1579 C C . ALA A 1 197 ? 7.389 -9.055 8.515 1.00 94.81 197 ALA A C 1
ATOM 1581 O O . ALA A 1 197 ? 7.558 -10.240 8.814 1.00 94.81 197 ALA A O 1
ATOM 1582 N N . THR A 1 198 ? 6.256 -8.415 8.817 1.00 94.19 198 THR A N 1
ATOM 1583 C CA . THR A 1 198 ? 5.136 -9.049 9.525 1.00 94.19 198 THR A CA 1
ATOM 1584 C C . THR A 1 198 ? 4.540 -10.195 8.703 1.00 94.19 198 THR A C 1
ATOM 1586 O O . THR A 1 198 ? 4.361 -11.293 9.228 1.00 94.19 198 THR A O 1
ATOM 1589 N N . LEU A 1 199 ? 4.282 -9.991 7.404 1.00 93.62 199 LEU A N 1
ATOM 1590 C CA . LEU A 1 199 ? 3.756 -11.033 6.511 1.00 93.62 199 LEU A CA 1
ATOM 1591 C C . LEU A 1 199 ? 4.700 -12.238 6.414 1.00 93.62 199 LEU A C 1
ATOM 1593 O O . LEU A 1 199 ? 4.236 -13.380 6.343 1.00 93.62 199 LEU A O 1
ATOM 1597 N N . GLU A 1 200 ? 6.011 -12.006 6.359 1.00 91.69 200 GLU A N 1
ATOM 1598 C CA . GLU A 1 200 ? 7.016 -13.072 6.372 1.00 91.69 200 GLU A CA 1
ATOM 1599 C C . GLU A 1 200 ? 6.999 -13.845 7.693 1.00 91.69 200 GLU A C 1
ATOM 1601 O O . GLU A 1 200 ? 7.001 -15.081 7.690 1.00 91.69 200 GLU A O 1
ATOM 1606 N N . GLN A 1 201 ? 6.932 -13.138 8.823 1.00 89.31 201 GLN A N 1
ATOM 1607 C CA . GLN A 1 201 ? 6.903 -13.758 10.144 1.00 89.31 201 GLN A CA 1
ATOM 1608 C C . GLN A 1 201 ? 5.630 -14.584 10.362 1.00 89.31 201 GLN A C 1
ATOM 1610 O O . GLN A 1 201 ? 5.715 -15.725 10.820 1.00 89.31 201 GLN A O 1
ATOM 1615 N N . THR A 1 202 ? 4.458 -14.064 9.983 1.00 87.50 202 THR A N 1
ATOM 1616 C CA . THR A 1 202 ? 3.189 -14.806 10.048 1.00 87.50 202 THR A CA 1
ATOM 1617 C C . THR A 1 202 ? 3.281 -16.114 9.268 1.00 87.50 202 THR A C 1
ATOM 1619 O O . THR A 1 202 ? 2.850 -17.157 9.756 1.00 87.50 202 THR A O 1
ATOM 1622 N N . ARG A 1 203 ? 3.911 -16.101 8.090 1.00 82.00 203 ARG A N 1
ATOM 1623 C CA . ARG A 1 203 ? 4.103 -17.311 7.280 1.00 82.00 203 ARG A CA 1
ATOM 1624 C C . ARG A 1 203 ? 5.083 -18.301 7.891 1.00 82.00 203 ARG A C 1
ATOM 1626 O O . ARG A 1 203 ? 4.815 -19.500 7.865 1.00 82.00 203 ARG A O 1
ATOM 1633 N N . LYS A 1 204 ? 6.191 -17.827 8.465 1.00 83.50 204 LYS A N 1
ATOM 1634 C CA . LYS A 1 204 ? 7.126 -18.689 9.210 1.00 83.50 204 LYS A CA 1
ATOM 1635 C C . LYS A 1 204 ? 6.428 -19.370 10.390 1.00 83.50 204 LYS A C 1
ATOM 1637 O O . LYS A 1 204 ? 6.659 -20.552 10.625 1.00 83.50 204 LYS A O 1
ATOM 1642 N N . ASN A 1 205 ? 5.547 -18.651 11.082 1.00 79.75 205 ASN A N 1
ATOM 1643 C CA . ASN A 1 205 ? 4.795 -19.178 12.218 1.00 79.75 205 ASN A CA 1
ATOM 1644 C C . ASN A 1 205 ? 3.707 -20.173 11.790 1.00 79.75 205 ASN A C 1
ATOM 1646 O O . ASN A 1 205 ? 3.574 -21.211 12.422 1.00 79.75 205 ASN A O 1
ATOM 1650 N N . ALA A 1 206 ? 2.992 -19.913 10.691 1.00 71.19 206 ALA A N 1
ATOM 1651 C CA . ALA A 1 206 ? 1.972 -20.824 10.161 1.00 71.19 206 ALA A CA 1
ATOM 1652 C C . ALA A 1 206 ? 2.543 -22.171 9.673 1.00 71.19 206 ALA A C 1
ATOM 1654 O O . ALA A 1 206 ? 1.835 -23.172 9.650 1.00 71.19 206 ALA A O 1
ATOM 1655 N N . ARG A 1 207 ? 3.824 -22.202 9.278 1.00 61.22 207 ARG A N 1
ATOM 1656 C CA . ARG A 1 207 ? 4.528 -23.419 8.837 1.00 61.22 207 ARG A CA 1
ATOM 1657 C C . ARG A 1 207 ? 5.101 -24.256 9.980 1.00 61.22 207 ARG A C 1
ATOM 1659 O O . ARG A 1 207 ? 5.476 -25.400 9.744 1.00 61.22 207 ARG A O 1
ATOM 1666 N N . LYS A 1 208 ? 5.202 -23.711 11.195 1.00 50.06 208 LYS A N 1
ATOM 1667 C CA . LYS A 1 208 ? 5.550 -24.505 12.376 1.00 50.06 208 LYS A CA 1
ATOM 1668 C C . LYS A 1 208 ? 4.258 -25.154 12.879 1.00 50.06 208 LYS A C 1
ATOM 1670 O O . LYS A 1 208 ? 3.345 -24.409 13.237 1.00 50.06 208 LYS A O 1
ATOM 1675 N N . PRO A 1 209 ? 4.144 -26.495 12.912 1.00 42.84 209 PRO A N 1
ATOM 1676 C CA . PRO A 1 209 ? 3.007 -27.129 13.560 1.00 42.84 209 PRO A CA 1
ATOM 1677 C C . PRO A 1 209 ? 2.931 -26.603 14.992 1.00 42.84 209 PRO A C 1
ATOM 1679 O O . PRO A 1 209 ? 3.949 -26.560 15.688 1.00 42.84 209 PRO A O 1
ATOM 1682 N N . HIS A 1 210 ? 1.743 -26.181 15.427 1.00 43.59 210 HIS A N 1
ATOM 1683 C CA . HIS A 1 210 ? 1.476 -26.059 16.854 1.00 43.59 210 HIS A CA 1
ATOM 1684 C C . HIS A 1 210 ? 1.818 -27.418 17.467 1.00 43.59 210 HIS A C 1
ATOM 1686 O O . HIS A 1 210 ? 1.187 -28.420 17.126 1.00 43.59 210 HIS A O 1
ATOM 1692 N N . ALA A 1 211 ? 2.856 -27.469 18.305 1.00 38.81 211 ALA A N 1
ATOM 1693 C CA . ALA A 1 211 ? 3.068 -28.628 19.152 1.00 38.81 211 ALA A CA 1
ATOM 1694 C C . ALA A 1 211 ? 1.754 -28.840 19.922 1.00 38.81 211 ALA A C 1
ATOM 1696 O O . ALA A 1 211 ? 1.227 -27.857 20.458 1.00 38.81 211 ALA A O 1
ATOM 1697 N N . PRO A 1 212 ? 1.174 -30.051 19.917 1.00 39.91 212 PRO A N 1
ATOM 1698 C CA . PRO A 1 212 ? -0.042 -30.295 20.669 1.00 39.91 212 PRO A CA 1
ATOM 1699 C C . PRO A 1 212 ? 0.237 -29.919 22.122 1.00 39.91 212 PRO A C 1
ATOM 1701 O O . PRO A 1 212 ? 1.223 -30.370 22.704 1.00 39.91 212 PRO A O 1
ATOM 1704 N N . HIS A 1 213 ? -0.596 -29.039 22.680 1.00 40.25 213 HIS A N 1
ATOM 1705 C CA . HIS A 1 213 ? -0.605 -28.809 24.114 1.00 40.25 213 HIS A CA 1
ATOM 1706 C C . HIS A 1 213 ? -0.866 -30.158 24.778 1.00 40.25 213 HIS A C 1
ATOM 1708 O O . HIS A 1 213 ? -1.958 -30.711 24.652 1.00 40.25 213 HIS A O 1
ATOM 1714 N N . SER A 1 214 ? 0.167 -30.704 25.415 1.00 37.53 214 SER A N 1
ATOM 1715 C CA . SER A 1 214 ? 0.050 -31.849 26.303 1.00 37.53 214 SER A CA 1
ATOM 1716 C C . SER A 1 214 ? -0.960 -31.489 27.389 1.00 37.53 214 SER A C 1
ATOM 1718 O O . SER A 1 214 ? -0.750 -30.522 28.124 1.00 37.53 214 SER A O 1
ATOM 1720 N N . ALA A 1 215 ? -2.074 -32.219 27.401 1.00 42.12 215 ALA A N 1
ATOM 1721 C CA . ALA A 1 215 ? -3.005 -32.274 28.520 1.00 42.12 215 ALA A CA 1
ATOM 1722 C C . ALA A 1 215 ? -2.400 -33.091 29.667 1.00 42.12 215 ALA A C 1
ATOM 1724 O O . ALA A 1 215 ? -1.595 -34.006 29.367 1.00 42.12 215 ALA A O 1
#

Organism: NCBI:txid1033008

Radius of gyration: 20.1 Å; chains: 1; bounding box: 45×49×60 Å

InterPro domains:
  IPR045341 Domain of unknown function DUF6532 [PF20149] (2-201)